Protein AF-0000000084805812 (afdb_homodimer)

Structure (mmCIF, N/CA/C/O backbone):
data_AF-0000000084805812-model_v1
#
loop_
_entity.id
_entity.type
_entity.pdbx_description
1 polymer 'Peptidyl-prolyl cis-trans isomerase'
#
loop_
_atom_site.group_PDB
_atom_site.id
_atom_site.type_symbol
_atom_site.label_atom_id
_atom_site.label_alt_id
_atom_site.label_comp_id
_atom_site.label_asym_id
_atom_site.label_entity_id
_atom_site.label_seq_id
_atom_site.pdbx_PDB_ins_code
_atom_site.Cartn_x
_atom_site.Cartn_y
_atom_site.Cartn_z
_atom_site.occupancy
_atom_site.B_iso_or_equiv
_atom_site.auth_seq_id
_atom_site.auth_comp_id
_atom_site.auth_asym_id
_atom_site.auth_atom_id
_atom_site.pdbx_PDB_model_num
ATOM 1 N N . MET A 1 1 ? -20.078 26.516 13.977 1 37.47 1 MET A N 1
ATOM 2 C CA . MET A 1 1 ? -18.797 27 13.461 1 37.47 1 MET A CA 1
ATOM 3 C C . MET A 1 1 ? -17.766 25.875 13.445 1 37.47 1 MET A C 1
ATOM 5 O O . MET A 1 1 ? -17.688 25.094 14.391 1 37.47 1 MET A O 1
ATOM 9 N N . ALA A 1 2 ? -17.453 25.094 12.43 1 50.06 2 ALA A N 1
ATOM 10 C CA . ALA A 1 2 ? -16.594 23.906 12.492 1 50.06 2 ALA A CA 1
ATOM 11 C C . ALA A 1 2 ? -15.461 24.109 13.484 1 50.06 2 ALA A C 1
ATOM 13 O O . ALA A 1 2 ? -14.922 25.219 13.609 1 50.06 2 ALA A O 1
ATOM 14 N N . ASP A 1 3 ? -15.391 23.391 14.609 1 66.56 3 ASP A N 1
ATOM 15 C CA . ASP A 1 3 ? -14.367 23.594 15.633 1 66.56 3 ASP A CA 1
ATOM 16 C C . ASP A 1 3 ? -12.984 23.75 15.008 1 66.56 3 ASP A C 1
ATOM 18 O O . ASP A 1 3 ? -12.477 22.812 14.375 1 66.56 3 ASP A O 1
ATOM 22 N N . ASN A 1 4 ? -12.602 24.938 14.695 1 86.56 4 ASN A N 1
ATOM 23 C CA . ASN A 1 4 ? -11.359 25.344 14.047 1 86.56 4 ASN A CA 1
ATOM 24 C C . ASN A 1 4 ? -10.148 24.688 14.688 1 86.56 4 ASN A C 1
ATOM 26 O O . ASN A 1 4 ? -9.055 24.688 14.109 1 86.56 4 ASN A O 1
ATOM 30 N N . ASP A 1 5 ? -10.453 24.062 15.789 1 93.19 5 ASP A N 1
ATOM 31 C CA . ASP A 1 5 ? -9.336 23.469 16.531 1 93.19 5 ASP A CA 1
ATOM 32 C C . ASP A 1 5 ? -8.82 22.219 15.836 1 93.19 5 ASP A C 1
ATOM 34 O O . ASP A 1 5 ? -7.688 21.797 16.062 1 93.19 5 ASP A O 1
ATOM 38 N N . ASN A 1 6 ? -9.648 21.688 15.039 1 97.69 6 ASN A N 1
ATOM 39 C CA . ASN A 1 6 ? -9.289 20.422 14.398 1 97.69 6 ASN A CA 1
ATOM 40 C C . ASN A 1 6 ? -9.219 20.562 12.883 1 97.69 6 ASN A C 1
ATOM 42 O O . ASN A 1 6 ? -9.477 19.609 12.148 1 97.69 6 ASN A O 1
ATOM 46 N N . ILE A 1 7 ? -8.867 21.75 12.43 1 98.44 7 ILE A N 1
ATOM 47 C CA . ILE A 1 7 ? -8.672 21.969 11 1 98.44 7 ILE A CA 1
ATOM 48 C C . ILE A 1 7 ? -7.199 22.281 10.734 1 98.44 7 ILE A C 1
ATOM 50 O O . ILE A 1 7 ? -6.648 23.234 11.289 1 98.44 7 ILE A O 1
ATOM 54 N N . LEU A 1 8 ? -6.609 21.5 9.945 1 98.69 8 LEU A N 1
ATOM 55 C CA . LEU A 1 8 ? -5.238 21.672 9.484 1 98.69 8 LEU A CA 1
ATOM 56 C C . LEU A 1 8 ? -5.207 22.297 8.094 1 98.69 8 LEU A C 1
ATOM 58 O O . LEU A 1 8 ? -5.949 21.875 7.199 1 98.69 8 LEU A O 1
ATOM 62 N N . ILE A 1 9 ? -4.406 23.281 7.895 1 98.69 9 ILE A N 1
ATOM 63 C CA . ILE A 1 9 ? -4.199 23.906 6.59 1 98.69 9 ILE A CA 1
ATOM 64 C C . ILE A 1 9 ? -2.785 23.609 6.098 1 98.69 9 ILE A C 1
ATOM 66 O O . ILE A 1 9 ? -1.805 23.969 6.754 1 98.69 9 ILE A O 1
ATOM 70 N N . LEU A 1 10 ? -2.719 22.953 5.004 1 98.75 10 LEU A N 1
ATOM 71 C CA . LEU A 1 10 ? -1.455 22.766 4.297 1 98.75 10 LEU A CA 1
ATOM 72 C C . LEU A 1 10 ? -1.36 23.688 3.094 1 98.75 10 LEU A C 1
ATOM 74 O O . LEU A 1 10 ? -2.113 23.547 2.129 1 98.75 10 LEU A O 1
ATOM 78 N N . GLU A 1 11 ? -0.506 24.641 3.18 1 98.75 11 GLU A N 1
ATOM 79 C CA . GLU A 1 11 ? -0.103 25.359 1.974 1 98.75 11 GLU A CA 1
ATOM 80 C C . GLU A 1 11 ? 0.922 24.547 1.174 1 98.75 11 GLU A C 1
ATOM 82 O O . GLU A 1 11 ? 2.033 24.312 1.648 1 98.75 11 GLU A O 1
ATOM 87 N N . THR A 1 12 ? 0.537 24.188 -0.061 1 98.75 12 THR A N 1
ATOM 88 C CA . THR A 1 12 ? 1.452 23.406 -0.881 1 98.75 12 THR A CA 1
ATOM 89 C C . THR A 1 12 ? 1.89 24.188 -2.111 1 98.75 12 THR A C 1
ATOM 91 O O . THR A 1 12 ? 1.353 25.266 -2.389 1 98.75 12 THR A O 1
ATOM 94 N N . THR A 1 13 ? 2.889 23.641 -2.807 1 98.75 13 THR A N 1
ATOM 95 C CA . THR A 1 13 ? 3.344 24.25 -4.051 1 98.75 13 THR A CA 1
ATOM 96 C C . THR A 1 13 ? 2.252 24.188 -5.113 1 98.75 13 THR A C 1
ATOM 98 O O . THR A 1 13 ? 2.326 24.891 -6.125 1 98.75 13 THR A O 1
ATOM 101 N N . GLN A 1 14 ? 1.21 23.391 -4.852 1 98.81 14 GLN A N 1
ATOM 102 C CA . GLN A 1 14 ? 0.134 23.25 -5.828 1 98.81 14 GLN A CA 1
ATOM 103 C C . GLN A 1 14 ? -1.139 23.953 -5.344 1 98.81 14 GLN A C 1
ATOM 105 O O . GLN A 1 14 ? -2.172 23.891 -6.012 1 98.81 14 GLN A O 1
ATOM 110 N N . GLY A 1 15 ? -1.128 24.516 -4.195 1 98.75 15 GLY A N 1
ATOM 111 C CA . GLY A 1 15 ? -2.285 25.172 -3.617 1 98.75 15 GLY A CA 1
ATOM 112 C C . GLY A 1 15 ? -2.629 24.688 -2.227 1 98.75 15 GLY A C 1
ATOM 113 O O . GLY A 1 15 ? -2.014 23.734 -1.732 1 98.75 15 GLY A O 1
ATOM 114 N N . ASP A 1 16 ? -3.602 25.297 -1.605 1 98.62 16 ASP A N 1
ATOM 115 C CA . ASP A 1 16 ? -3.961 25.016 -0.222 1 98.62 16 ASP A CA 1
ATOM 116 C C . ASP A 1 16 ? -4.844 23.766 -0.134 1 98.62 16 ASP A C 1
ATOM 118 O O . ASP A 1 16 ? -5.656 23.516 -1.023 1 98.62 16 ASP A O 1
ATOM 122 N N . VAL A 1 17 ? -4.625 23.078 0.992 1 98.81 17 VAL A N 1
ATOM 123 C CA . VAL A 1 17 ? -5.438 21.906 1.339 1 98.81 17 VAL A CA 1
ATOM 124 C C . VAL A 1 17 ? -5.91 22.031 2.787 1 98.81 17 VAL A C 1
ATOM 126 O O . VAL A 1 17 ? -5.109 22.297 3.688 1 98.81 17 VAL A O 1
ATOM 129 N N . LYS A 1 18 ? -7.172 21.844 3.035 1 98.75 18 LYS A N 1
ATOM 130 C CA . LYS A 1 18 ? -7.715 21.844 4.391 1 98.75 18 LYS A CA 1
ATOM 131 C C . LYS A 1 18 ? -8.141 20.438 4.801 1 98.75 18 LYS A C 1
ATOM 133 O O . LYS A 1 18 ? -8.875 19.766 4.07 1 98.75 18 LYS A O 1
ATOM 138 N N . ILE A 1 19 ? -7.68 20.109 5.922 1 98.81 19 ILE A N 1
ATOM 139 C CA . ILE A 1 19 ? -7.949 18.766 6.445 1 98.81 19 ILE A CA 1
ATOM 140 C C . ILE A 1 19 ? -8.695 18.875 7.773 1 98.81 19 ILE A C 1
ATOM 142 O O . ILE A 1 19 ? -8.258 19.594 8.68 1 98.81 19 ILE A O 1
ATOM 146 N N . GLU A 1 20 ? -9.82 18.219 7.816 1 98.81 20 GLU A N 1
ATOM 147 C CA . GLU A 1 20 ? -10.477 18.031 9.109 1 98.81 20 GLU A CA 1
ATOM 148 C C . GLU A 1 20 ? -9.859 16.859 9.875 1 98.81 20 GLU A C 1
ATOM 150 O O . GLU A 1 20 ? -9.898 15.719 9.422 1 98.81 20 GLU A O 1
ATOM 155 N N . MET A 1 21 ? -9.305 17.188 11.008 1 98.75 21 MET A N 1
ATOM 156 C CA . MET A 1 21 ? -8.727 16.156 11.859 1 98.75 21 MET A CA 1
ATOM 157 C C . MET A 1 21 ? -9.812 15.461 12.672 1 98.75 21 MET A C 1
ATOM 159 O O . MET A 1 21 ? -10.828 16.062 13 1 98.75 21 MET A O 1
ATOM 163 N N . ARG A 1 22 ? -9.57 14.156 12.969 1 98.62 22 ARG A N 1
ATOM 164 C CA . ARG A 1 22 ? -10.586 13.328 13.602 1 98.62 22 ARG A CA 1
ATOM 165 C C . ARG A 1 22 ? -10.07 12.719 14.898 1 98.62 22 ARG A C 1
ATOM 167 O O . ARG A 1 22 ? -9.836 11.516 14.977 1 98.62 22 ARG A O 1
ATOM 174 N N . PRO A 1 23 ? -10.055 13.516 15.984 1 98.44 23 PRO A N 1
ATOM 175 C CA . PRO A 1 23 ? -9.602 12.969 17.266 1 98.44 23 PRO A CA 1
ATOM 176 C C . PRO A 1 23 ? -10.555 11.898 17.812 1 98.44 23 PRO A C 1
ATOM 178 O O . PRO A 1 23 ? -10.18 11.141 18.703 1 98.44 23 PRO A O 1
ATOM 181 N N . ASP A 1 24 ? -11.719 11.828 17.344 1 98.44 24 ASP A N 1
ATOM 182 C CA . ASP A 1 24 ? -12.641 10.766 17.719 1 98.44 24 ASP A CA 1
ATOM 183 C C . ASP A 1 24 ? -12.164 9.414 17.203 1 98.44 24 ASP A C 1
ATOM 185 O O . ASP A 1 24 ? -12.461 8.375 17.812 1 98.44 24 ASP A O 1
ATOM 189 N N . LEU A 1 25 ? -11.406 9.414 16.125 1 98.5 25 LEU A N 1
ATOM 190 C CA . LEU A 1 25 ? -10.922 8.18 15.516 1 98.5 25 LEU A CA 1
ATOM 191 C C . LEU A 1 25 ? -9.523 7.84 16.016 1 98.5 25 LEU A C 1
ATOM 193 O O . LEU A 1 25 ? -9.227 6.68 16.297 1 98.5 25 LEU A O 1
ATOM 197 N N . ALA A 1 26 ? -8.727 8.828 16.094 1 98.69 26 ALA A N 1
ATOM 198 C CA . ALA A 1 26 ? -7.309 8.625 16.391 1 98.69 26 ALA A CA 1
ATOM 199 C C . ALA A 1 26 ? -6.77 9.758 17.266 1 98.69 26 ALA A C 1
ATOM 201 O O . ALA A 1 26 ? -5.98 10.586 16.797 1 98.69 26 ALA A O 1
ATOM 202 N N . PRO A 1 27 ? -7.148 9.75 18.516 1 98.75 27 PRO A N 1
ATOM 203 C CA . PRO A 1 27 ? -6.82 10.883 19.391 1 98.75 27 PRO A CA 1
ATOM 204 C C . PRO A 1 27 ? -5.312 11.102 19.531 1 98.75 27 PRO A C 1
ATOM 206 O O . PRO A 1 27 ? -4.848 12.242 19.531 1 98.75 27 PRO A O 1
ATOM 209 N N . ASN A 1 28 ? -4.523 10.07 19.656 1 98.69 28 ASN A N 1
ATOM 210 C CA . ASN A 1 28 ? -3.092 10.242 19.875 1 98.69 28 ASN A CA 1
ATOM 211 C C . ASN A 1 28 ? -2.379 10.695 18.609 1 98.69 28 ASN A C 1
ATOM 213 O O . ASN A 1 28 ? -1.45 11.5 18.672 1 98.69 28 ASN A O 1
ATOM 217 N N . HIS A 1 29 ? -2.816 10.203 17.484 1 98.75 29 HIS A N 1
ATOM 218 C CA . HIS A 1 29 ? -2.242 10.641 16.219 1 98.75 29 HIS A CA 1
ATOM 219 C C . HIS A 1 29 ? -2.555 12.109 15.953 1 98.75 29 HIS A C 1
ATOM 221 O O . HIS A 1 29 ? -1.673 12.875 15.547 1 98.75 29 HIS A O 1
ATOM 227 N N . VAL A 1 30 ? -3.768 12.484 16.188 1 98.75 30 VAL A N 1
ATOM 228 C CA . VAL A 1 30 ? -4.172 13.875 15.984 1 98.75 30 VAL A CA 1
ATOM 229 C C . VAL A 1 30 ? -3.355 14.789 16.891 1 98.75 30 VAL A C 1
ATOM 231 O O . VAL A 1 30 ? -2.832 15.812 16.453 1 98.75 30 VAL A O 1
ATOM 234 N N . ALA A 1 31 ? -3.236 14.406 18.109 1 98.62 31 ALA A N 1
ATOM 235 C CA . ALA A 1 31 ? -2.465 15.211 19.062 1 98.62 31 ALA A CA 1
ATOM 236 C C . ALA A 1 31 ? -1.021 15.375 18.594 1 98.62 31 ALA A C 1
ATOM 238 O O . ALA A 1 31 ? -0.464 16.469 18.641 1 98.62 31 ALA A O 1
ATOM 239 N N . ARG A 1 32 ? -0.451 14.328 18.156 1 98.56 32 ARG A N 1
ATOM 240 C CA . ARG A 1 32 ? 0.938 14.352 17.719 1 98.56 32 ARG A CA 1
ATOM 241 C C . ARG A 1 32 ? 1.099 15.234 16.484 1 98.56 32 ARG A C 1
ATOM 243 O O . ARG A 1 32 ? 2.039 16.031 16.391 1 98.56 32 ARG A O 1
ATOM 250 N N . ILE A 1 33 ? 0.206 15.141 15.492 1 98.62 33 ILE A N 1
ATOM 251 C CA . ILE A 1 33 ? 0.284 15.938 14.281 1 98.62 33 ILE A CA 1
ATOM 252 C C . ILE A 1 33 ? 0.143 17.422 14.625 1 98.62 33 ILE A C 1
ATOM 254 O O . ILE A 1 33 ? 0.887 18.266 14.109 1 98.62 33 ILE A O 1
ATOM 258 N N . LYS A 1 34 ? -0.77 17.734 15.5 1 98.31 34 LYS A N 1
ATOM 259 C CA . LYS A 1 34 ? -0.913 19.109 15.938 1 98.31 34 LYS A CA 1
ATOM 260 C C . LYS A 1 34 ? 0.391 19.641 16.531 1 98.31 34 LYS A C 1
ATOM 262 O O . LYS A 1 34 ? 0.795 20.766 16.25 1 98.31 34 LYS A O 1
ATOM 267 N N . GLU A 1 35 ? 0.967 18.859 17.375 1 98.44 35 GLU A N 1
ATOM 268 C CA . GLU A 1 35 ? 2.236 19.234 18 1 98.44 35 GLU A CA 1
ATOM 269 C C . GLU A 1 35 ? 3.299 19.516 16.938 1 98.44 35 GLU A C 1
ATOM 271 O O . GLU A 1 35 ? 3.979 20.547 17 1 98.44 35 GLU A O 1
ATOM 276 N N . LEU A 1 36 ? 3.416 18.641 15.992 1 98.69 36 LEU A N 1
ATOM 277 C CA . LEU A 1 36 ? 4.426 18.781 14.945 1 98.69 36 LEU A CA 1
ATOM 278 C C . LEU A 1 36 ? 4.141 20 14.07 1 98.69 36 LEU A C 1
ATOM 280 O O . LEU A 1 36 ? 5.066 20.688 13.648 1 98.69 36 LEU A O 1
ATOM 284 N N . VAL A 1 37 ? 2.9 20.234 13.789 1 98.5 37 VAL A N 1
ATOM 285 C CA . VAL A 1 37 ? 2.512 21.406 13.023 1 98.5 37 VAL A CA 1
ATOM 286 C C . VAL A 1 37 ? 2.965 22.672 13.758 1 98.5 37 VAL A C 1
ATOM 288 O O . VAL A 1 37 ? 3.592 23.547 13.164 1 98.5 37 VAL A O 1
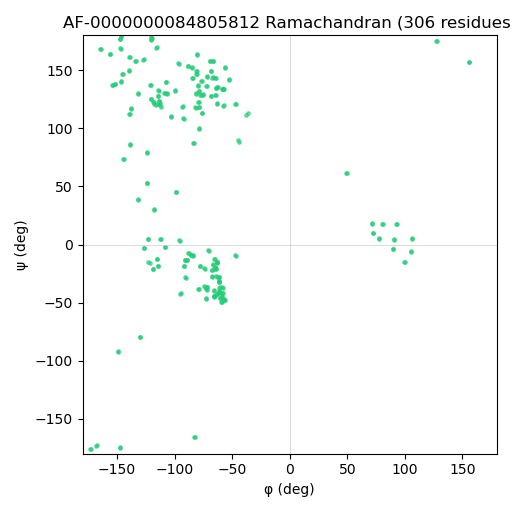ATOM 291 N N . ARG A 1 38 ? 2.67 22.75 14.961 1 98 38 ARG A N 1
ATOM 292 C CA . ARG A 1 38 ? 2.965 23.938 15.75 1 98 38 ARG A CA 1
ATOM 293 C C . ARG A 1 38 ? 4.469 24.125 15.93 1 98 38 ARG A C 1
ATOM 295 O O . ARG A 1 38 ? 4.949 25.25 16.094 1 98 38 ARG A O 1
ATOM 302 N N . GLU A 1 39 ? 5.234 23.078 15.781 1 98.06 39 GLU A N 1
ATOM 303 C CA . GLU A 1 39 ? 6.691 23.141 15.852 1 98.06 39 GLU A CA 1
ATOM 304 C C . GLU A 1 39 ? 7.297 23.516 14.508 1 98.06 39 GLU A C 1
ATOM 306 O O . GLU A 1 39 ? 8.508 23.703 14.398 1 98.06 39 GLU A O 1
ATOM 311 N N . GLY A 1 40 ? 6.527 23.547 13.516 1 98.38 40 GLY A N 1
ATOM 312 C CA . GLY A 1 40 ? 7.008 23.844 12.18 1 98.38 40 GLY A CA 1
ATOM 313 C C . GLY A 1 40 ? 7.641 22.641 11.492 1 98.38 40 GLY A C 1
ATOM 314 O O . GLY A 1 40 ? 8.391 22.797 10.531 1 98.38 40 GLY A O 1
ATOM 315 N N . PHE A 1 41 ? 7.375 21.531 11.969 1 98.56 41 PHE A N 1
ATOM 316 C CA . PHE A 1 41 ? 8.039 20.312 11.516 1 98.56 41 PHE A CA 1
ATOM 317 C C . PHE A 1 41 ? 7.754 20.062 10.039 1 98.56 41 PHE A C 1
ATOM 319 O O . PHE A 1 41 ? 8.641 19.641 9.297 1 98.56 41 PHE A O 1
ATOM 326 N N . TYR A 1 42 ? 6.559 20.266 9.578 1 98.69 42 TYR A N 1
ATOM 327 C CA . TYR A 1 42 ? 6.125 19.859 8.242 1 98.69 42 TYR A CA 1
ATOM 328 C C . TYR A 1 42 ? 6.504 20.906 7.203 1 98.69 42 TYR A C 1
ATOM 330 O O . TYR A 1 42 ? 6.387 20.672 6 1 98.69 42 TYR A O 1
ATOM 338 N N . ASP A 1 43 ? 6.984 22.094 7.676 1 98.62 43 ASP A N 1
ATOM 339 C CA . ASP A 1 43 ? 7.348 23.141 6.73 1 98.62 43 ASP A CA 1
ATOM 340 C C . ASP A 1 43 ? 8.508 22.703 5.836 1 98.62 43 ASP A C 1
ATOM 342 O O . ASP A 1 43 ? 9.562 22.312 6.332 1 98.62 43 ASP A O 1
ATOM 346 N N . GLY A 1 44 ? 8.258 22.719 4.559 1 98.5 44 GLY A N 1
ATOM 347 C CA . GLY A 1 44 ? 9.305 22.391 3.598 1 98.5 44 GLY A CA 1
ATOM 348 C C . GLY A 1 44 ? 9.375 20.922 3.266 1 98.5 44 GLY A C 1
ATOM 349 O O . GLY A 1 44 ? 10.148 20.516 2.395 1 98.5 44 GLY A O 1
ATOM 350 N N . ILE A 1 45 ? 8.609 20.141 3.873 1 98.25 45 ILE A N 1
ATOM 351 C CA . ILE A 1 45 ? 8.672 18.703 3.652 1 98.25 45 ILE A CA 1
ATOM 352 C C . ILE A 1 45 ? 7.996 18.344 2.326 1 98.25 45 ILE A C 1
ATOM 354 O O . ILE A 1 45 ? 6.941 18.891 1.996 1 98.25 45 ILE A O 1
ATOM 358 N N . VAL A 1 46 ? 8.562 17.406 1.594 1 98.25 46 VAL A N 1
ATOM 359 C CA . VAL A 1 46 ? 8.117 17.094 0.239 1 98.25 46 VAL A CA 1
ATOM 360 C C . VAL A 1 46 ? 7.164 15.906 0.269 1 98.25 46 VAL A C 1
ATOM 362 O O . VAL A 1 46 ? 7.148 15.141 1.236 1 98.25 46 VAL A O 1
ATOM 365 N N . PHE A 1 47 ? 6.32 15.836 -0.766 1 98.31 47 PHE A N 1
ATOM 366 C CA . PHE A 1 47 ? 5.629 14.602 -1.102 1 98.31 47 PHE A CA 1
ATOM 367 C C . PHE A 1 47 ? 6.555 13.648 -1.844 1 98.31 47 PHE A C 1
ATOM 369 O O . PHE A 1 47 ? 6.695 13.734 -3.066 1 98.31 47 PHE A O 1
ATOM 376 N N . HIS A 1 48 ? 7.09 12.711 -1.169 1 96.5 48 HIS A N 1
ATOM 377 C CA . HIS A 1 48 ? 8.227 11.953 -1.688 1 96.5 48 HIS A CA 1
ATOM 378 C C . HIS A 1 48 ? 7.762 10.711 -2.438 1 96.5 48 HIS A C 1
ATOM 380 O O . HIS A 1 48 ? 8.539 10.102 -3.18 1 96.5 48 HIS A O 1
ATOM 386 N N . ARG A 1 49 ? 6.609 10.297 -2.234 1 94.94 49 ARG A N 1
ATOM 387 C CA . ARG A 1 49 ? 6.012 9.133 -2.885 1 94.94 49 ARG A CA 1
ATOM 388 C C . ARG A 1 49 ? 4.57 9.414 -3.297 1 94.94 49 ARG A C 1
ATOM 390 O O . ARG A 1 49 ? 3.713 9.656 -2.445 1 94.94 49 ARG A O 1
ATOM 397 N N . VAL A 1 50 ? 4.316 9.383 -4.57 1 96.56 50 VAL A N 1
ATOM 398 C CA . VAL A 1 50 ? 3.006 9.727 -5.117 1 96.56 50 VAL A CA 1
ATOM 399 C C . VAL A 1 50 ? 2.645 8.75 -6.234 1 96.56 50 VAL A C 1
ATOM 401 O O . VAL A 1 50 ? 3.275 8.742 -7.297 1 96.56 50 VAL A O 1
ATOM 404 N N . ILE A 1 51 ? 1.661 7.961 -5.98 1 93.69 51 ILE A N 1
ATOM 405 C CA . ILE A 1 51 ? 1.258 6.934 -6.934 1 93.69 51 ILE A CA 1
ATOM 406 C C . ILE A 1 51 ? -0.13 7.258 -7.484 1 93.69 51 ILE A C 1
ATOM 408 O O . ILE A 1 51 ? -1.101 7.336 -6.727 1 93.69 51 ILE A O 1
ATOM 412 N N . GLU A 1 52 ? -0.138 7.348 -8.805 1 93.5 52 GLU A N 1
ATOM 413 C CA . GLU A 1 52 ? -1.395 7.66 -9.477 1 93.5 52 GLU A CA 1
ATOM 414 C C . GLU A 1 52 ? -2.475 6.637 -9.141 1 93.5 52 GLU A C 1
ATOM 416 O O . GLU A 1 52 ? -2.213 5.434 -9.125 1 93.5 52 GLU A O 1
ATOM 421 N N . GLY A 1 53 ? -3.691 7.203 -8.812 1 91 53 GLY A N 1
ATOM 422 C CA . GLY A 1 53 ? -4.82 6.328 -8.531 1 91 53 GLY A CA 1
ATOM 423 C C . GLY A 1 53 ? -4.766 5.711 -7.145 1 91 53 GLY A C 1
ATOM 424 O O . GLY A 1 53 ? -5.617 4.895 -6.789 1 91 53 GLY A O 1
ATOM 425 N N . PHE A 1 54 ? -3.83 6.098 -6.383 1 93.69 54 PHE A N 1
ATOM 426 C CA . PHE A 1 54 ? -3.684 5.496 -5.062 1 93.69 54 PHE A CA 1
ATOM 427 C C . PHE A 1 54 ? -3.564 6.566 -3.986 1 93.69 54 PHE A C 1
ATOM 429 O O . PHE A 1 54 ? -4.574 7.012 -3.434 1 93.69 54 PHE A O 1
ATOM 436 N N . MET A 1 55 ? -2.285 7.129 -3.9 1 97 55 MET A N 1
ATOM 437 C CA . MET A 1 55 ? -2.154 8.078 -2.801 1 97 55 MET A CA 1
ATOM 438 C C . MET A 1 55 ? -0.903 8.938 -2.969 1 97 55 MET A C 1
ATOM 440 O O . MET A 1 55 ? -0.095 8.688 -3.867 1 97 55 MET A O 1
ATOM 444 N N . ALA A 1 56 ? -0.832 10.008 -2.148 1 98.12 56 ALA A N 1
ATOM 445 C CA . ALA A 1 56 ? 0.338 10.875 -2 1 98.12 56 ALA A CA 1
ATOM 446 C C . ALA A 1 56 ? 0.875 10.828 -0.573 1 98.12 56 ALA A C 1
ATOM 448 O O . ALA A 1 56 ? 0.156 11.148 0.377 1 98.12 56 ALA A O 1
ATOM 449 N N . GLN A 1 57 ? 2.09 10.477 -0.454 1 97.25 57 GLN A N 1
ATOM 450 C CA . GLN A 1 57 ? 2.697 10.336 0.865 1 97.25 57 GLN A CA 1
ATOM 451 C C . GLN A 1 57 ? 3.68 11.469 1.143 1 97.25 57 GLN A C 1
ATOM 453 O O . GLN A 1 57 ? 4.422 11.891 0.252 1 97.25 57 GLN A O 1
ATOM 458 N N . THR A 1 58 ? 3.682 12 2.416 1 98.38 58 THR A N 1
ATOM 459 C CA . THR A 1 58 ? 4.551 13.07 2.895 1 98.38 58 THR A CA 1
ATOM 460 C C . THR A 1 58 ? 4.883 12.875 4.371 1 98.38 58 THR A C 1
ATOM 462 O O . THR A 1 58 ? 4.523 11.852 4.965 1 98.38 58 THR A O 1
ATOM 465 N N . GLY A 1 59 ? 5.734 13.781 4.871 1 98.06 59 GLY A N 1
ATOM 466 C CA . GLY A 1 59 ? 5.973 13.812 6.309 1 98.06 59 GLY A CA 1
ATOM 467 C C . GLY A 1 59 ? 7.324 13.25 6.699 1 98.06 59 GLY A C 1
ATOM 468 O O . GLY A 1 59 ? 7.645 13.164 7.887 1 98.06 59 GLY A O 1
ATOM 469 N N . CYS A 1 60 ? 8.164 12.906 5.773 1 96.06 60 CYS A N 1
ATOM 470 C CA . CYS A 1 60 ? 9.539 12.508 6.047 1 96.06 60 CYS A CA 1
ATOM 471 C C . CYS A 1 60 ? 10.484 13.703 5.945 1 96.06 60 CYS A C 1
ATOM 473 O O . CYS A 1 60 ? 10.648 14.273 4.867 1 96.06 60 CYS A O 1
ATOM 475 N N . PRO A 1 61 ? 11.125 14 7.062 1 95.88 61 PRO A N 1
ATOM 476 C CA . PRO A 1 61 ? 12 15.172 7.027 1 95.88 61 PRO A CA 1
ATOM 477 C C . PRO A 1 61 ? 13.172 15.008 6.059 1 95.88 61 PRO A C 1
ATOM 479 O O . PRO A 1 61 ? 13.711 16 5.559 1 95.88 61 PRO A O 1
ATOM 482 N N . GLN A 1 62 ? 13.523 13.82 5.715 1 92.25 62 GLN A N 1
ATOM 483 C CA . GLN A 1 62 ? 14.625 13.562 4.785 1 92.25 62 GLN A CA 1
ATOM 484 C C . GLN A 1 62 ? 14.117 13.492 3.346 1 92.25 62 GLN A C 1
ATOM 486 O O . GLN A 1 62 ? 14.914 13.492 2.404 1 92.25 62 GLN A O 1
ATOM 491 N N . GLY A 1 63 ? 12.82 13.391 3.217 1 91.88 63 GLY A N 1
ATOM 492 C CA . GLY A 1 63 ? 12.219 13.328 1.896 1 91.88 63 GLY A CA 1
ATOM 493 C C . GLY A 1 63 ? 12.469 12.016 1.185 1 91.88 63 GLY A C 1
ATOM 494 O O . GLY A 1 63 ? 12.359 11.93 -0.04 1 91.88 63 GLY A O 1
ATOM 495 N N . THR A 1 64 ? 12.867 10.984 1.958 1 87.25 64 THR A N 1
ATOM 496 C CA . THR A 1 64 ? 13.242 9.711 1.355 1 87.25 64 THR A CA 1
ATOM 497 C C . THR A 1 64 ? 12.273 8.609 1.771 1 87.25 64 THR A C 1
ATOM 499 O O . THR A 1 64 ? 12.312 7.5 1.229 1 87.25 64 THR A O 1
ATOM 502 N N . GLY A 1 65 ? 11.516 8.891 2.701 1 89.5 65 GLY A N 1
ATOM 503 C CA . GLY A 1 65 ? 10.594 7.895 3.219 1 89.5 65 GLY A CA 1
ATOM 504 C C . GLY A 1 65 ? 11.172 7.078 4.363 1 89.5 65 GLY A C 1
ATOM 505 O O . GLY A 1 65 ? 10.492 6.219 4.922 1 89.5 65 GLY A O 1
ATOM 506 N N . THR A 1 66 ? 12.359 7.383 4.82 1 86.38 66 THR A N 1
ATOM 507 C CA . THR A 1 66 ? 13.039 6.555 5.812 1 86.38 66 THR A CA 1
ATOM 508 C C . THR A 1 66 ? 13.148 7.285 7.145 1 86.38 66 THR A C 1
ATOM 510 O O . THR A 1 66 ? 13.703 6.754 8.109 1 86.38 66 THR A O 1
ATOM 513 N N . GLY A 1 67 ? 12.562 8.445 7.23 1 88.75 67 GLY A N 1
ATOM 514 C CA . GLY A 1 67 ? 12.711 9.25 8.438 1 88.75 67 GLY A CA 1
ATOM 515 C C . GLY A 1 67 ? 11.391 9.547 9.117 1 88.75 67 GLY A C 1
ATOM 516 O O . GLY A 1 67 ? 10.336 9.086 8.664 1 88.75 67 GLY A O 1
ATOM 517 N N . GLY A 1 68 ? 11.531 10.281 10.289 1 94.81 68 GLY A N 1
ATOM 518 C CA . GLY A 1 68 ? 10.406 10.703 11.102 1 94.81 68 GLY A CA 1
ATOM 519 C C . GLY A 1 68 ? 10.781 11.719 12.156 1 94.81 68 GLY A C 1
ATOM 520 O O . GLY A 1 68 ? 11.859 12.312 12.102 1 94.81 68 GLY A O 1
ATOM 521 N N . SER A 1 69 ? 9.797 11.945 12.93 1 96.81 69 SER A N 1
ATOM 522 C CA . SER A 1 69 ? 10.008 12.922 14 1 96.81 69 SER A CA 1
ATOM 523 C C . SER A 1 69 ? 10.797 12.312 15.156 1 96.81 69 SER A C 1
ATOM 525 O O . SER A 1 69 ? 11.328 13.039 16 1 96.81 69 SER A O 1
ATOM 527 N N . GLY A 1 70 ? 10.844 11.07 15.227 1 95.5 70 GLY A N 1
ATOM 528 C CA . GLY A 1 70 ? 11.594 10.406 16.281 1 95.5 70 GLY A CA 1
ATOM 529 C C . GLY A 1 70 ? 10.695 9.812 17.359 1 95.5 70 GLY A C 1
ATOM 530 O O . GLY A 1 70 ? 11.172 9.094 18.234 1 95.5 70 GLY A O 1
ATOM 531 N N . LYS A 1 71 ? 9.453 10.039 17.328 1 96.38 71 LYS A N 1
ATOM 532 C CA . LYS A 1 71 ? 8.484 9.5 18.281 1 96.38 71 LYS A CA 1
ATOM 533 C C . LYS A 1 71 ? 7.48 8.578 17.594 1 96.38 71 LYS A C 1
ATOM 535 O O . LYS A 1 71 ? 6.695 9.031 16.75 1 96.38 71 LYS A O 1
ATOM 540 N N . LYS A 1 72 ? 7.457 7.332 18.047 1 97 72 LYS A N 1
ATOM 541 C CA . LYS A 1 72 ? 6.535 6.367 17.453 1 97 72 LYS A CA 1
ATOM 542 C C . LYS A 1 72 ? 5.184 6.395 18.156 1 97 72 LYS A C 1
ATOM 544 O O . LYS A 1 72 ? 5.098 6.758 19.328 1 97 72 LYS A O 1
ATOM 549 N N . LEU A 1 73 ? 4.199 5.996 17.344 1 97.88 73 LEU A N 1
ATOM 550 C CA . LEU A 1 73 ? 2.834 5.984 17.859 1 97.88 73 LEU A CA 1
ATOM 551 C C . LEU A 1 73 ? 2.24 4.582 17.781 1 97.88 73 LEU A C 1
ATOM 553 O O . LEU A 1 73 ? 2.447 3.863 16.797 1 97.88 73 LEU A O 1
ATOM 557 N N . LYS A 1 74 ? 1.585 4.273 18.844 1 97.25 74 LYS A N 1
ATOM 558 C CA . LYS A 1 74 ? 0.794 3.049 18.781 1 97.25 74 LYS A CA 1
ATOM 559 C C . LYS A 1 74 ? -0.362 3.186 17.797 1 97.25 74 LYS A C 1
ATOM 561 O O . LYS A 1 74 ? -1.024 4.223 17.75 1 97.25 74 LYS A O 1
ATOM 566 N N . ALA A 1 75 ? -0.648 2.119 17.141 1 97.12 75 ALA A N 1
ATOM 567 C CA . ALA A 1 75 ? -1.712 2.143 16.141 1 97.12 75 ALA A CA 1
ATOM 568 C C . ALA A 1 75 ? -3.066 2.416 16.781 1 97.12 75 ALA A C 1
ATOM 570 O O . ALA A 1 75 ? -3.348 1.93 17.875 1 97.12 75 ALA A O 1
ATOM 571 N N . GLU A 1 76 ? -3.893 3.152 16.125 1 98.25 76 GLU A N 1
ATOM 572 C CA . GLU A 1 76 ? -5.293 3.393 16.453 1 98.25 76 GLU A CA 1
ATOM 573 C C . GLU A 1 76 ? -6.207 3.023 15.289 1 98.25 76 GLU A C 1
ATOM 575 O O . GLU A 1 76 ? -7.039 3.828 14.867 1 98.25 76 GLU A O 1
ATOM 580 N N . PHE A 1 77 ? -6.004 1.867 14.891 1 96.81 77 PHE A N 1
ATOM 581 C CA . PHE A 1 77 ? -6.773 1.412 13.734 1 96.81 77 PHE A CA 1
ATOM 582 C C . PHE A 1 77 ? -8.266 1.628 13.969 1 96.81 77 PHE A C 1
ATOM 584 O O . PHE A 1 77 ? -8.758 1.466 15.086 1 96.81 77 PHE A O 1
ATOM 591 N N . ASN A 1 78 ? -8.953 2.006 12.898 1 97.81 78 ASN A N 1
ATOM 592 C CA . ASN A 1 78 ? -10.383 2.275 12.969 1 97.81 78 ASN A CA 1
ATOM 593 C C . ASN A 1 78 ? -11.094 1.887 11.68 1 97.81 78 ASN A C 1
ATOM 595 O O . ASN A 1 78 ? -10.453 1.45 10.719 1 97.81 78 ASN A O 1
ATOM 599 N N . LYS A 1 79 ? -12.422 2.074 11.641 1 96.56 79 LYS A N 1
ATOM 600 C CA . LYS A 1 79 ? -13.227 1.513 10.555 1 96.56 79 LYS A CA 1
ATOM 601 C C . LYS A 1 79 ? -13.461 2.539 9.453 1 96.56 79 LYS A C 1
ATOM 603 O O . LYS A 1 79 ? -14.195 2.277 8.5 1 96.56 79 LYS A O 1
ATOM 608 N N . GLU A 1 80 ? -12.852 3.691 9.602 1 97.81 80 GLU A N 1
ATOM 609 C CA . GLU A 1 80 ? -13.031 4.699 8.562 1 97.81 80 GLU A CA 1
ATOM 610 C C . GLU A 1 80 ? -12.43 4.242 7.238 1 97.81 80 GLU A C 1
ATOM 612 O O . GLU A 1 80 ? -11.266 3.834 7.188 1 97.81 80 GLU A O 1
ATOM 617 N N . PRO A 1 81 ? -13.281 4.34 6.191 1 97 81 PRO A N 1
ATOM 618 C CA . PRO A 1 81 ? -12.789 3.818 4.914 1 97 81 PRO A CA 1
ATOM 619 C C . PRO A 1 81 ? -11.711 4.707 4.293 1 97 81 PRO A C 1
ATOM 621 O O . PRO A 1 81 ? -11.781 5.934 4.395 1 97 81 PRO A O 1
ATOM 624 N N . HIS A 1 82 ? -10.781 4.047 3.662 1 97.06 82 HIS A N 1
ATOM 625 C CA . HIS A 1 82 ? -9.773 4.75 2.871 1 97.06 82 HIS A CA 1
ATOM 626 C C . HIS A 1 82 ? -10.297 5.074 1.477 1 97.06 82 HIS A C 1
ATOM 628 O O . HIS A 1 82 ? -10.055 4.328 0.528 1 97.06 82 HIS A O 1
ATOM 634 N N . VAL A 1 83 ? -10.945 6.219 1.391 1 97.5 83 VAL A N 1
ATOM 635 C CA . VAL A 1 83 ? -11.492 6.703 0.13 1 97.5 83 VAL A CA 1
ATOM 636 C C . VAL A 1 83 ? -10.875 8.055 -0.218 1 97.5 83 VAL A C 1
ATOM 638 O O . VAL A 1 83 ? -10.039 8.57 0.526 1 97.5 83 VAL A O 1
ATOM 641 N N . ARG A 1 84 ? -11.242 8.578 -1.404 1 98 84 ARG A N 1
ATOM 642 C CA . ARG A 1 84 ? -10.711 9.852 -1.876 1 98 84 ARG A CA 1
ATOM 643 C C . ARG A 1 84 ? -10.766 10.914 -0.777 1 98 84 ARG A C 1
ATOM 645 O O . ARG A 1 84 ? -11.805 11.117 -0.157 1 98 84 ARG A O 1
ATOM 652 N N . GLY A 1 85 ? -9.602 11.453 -0.424 1 98.81 85 GLY A N 1
ATOM 653 C CA . GLY A 1 85 ? -9.523 12.531 0.54 1 98.81 85 GLY A CA 1
ATOM 654 C C . GLY A 1 85 ? -9.141 12.07 1.934 1 98.81 85 GLY A C 1
ATOM 655 O O . GLY A 1 85 ? -8.766 12.875 2.785 1 98.81 85 GLY A O 1
ATOM 656 N N . THR A 1 86 ? -9.227 10.781 2.199 1 98.88 86 THR A N 1
ATOM 657 C CA . THR A 1 86 ? -8.859 10.258 3.51 1 98.88 86 THR A CA 1
ATOM 658 C C . THR A 1 86 ? -7.371 10.477 3.783 1 98.88 86 THR A C 1
ATOM 660 O O . THR A 1 86 ? -6.535 10.273 2.9 1 98.88 86 THR A O 1
ATOM 663 N N . THR A 1 87 ? -7.043 10.945 4.961 1 98.94 87 THR A N 1
ATOM 664 C CA . THR A 1 87 ? -5.668 11.055 5.434 1 98.94 87 THR A CA 1
ATOM 665 C C . THR A 1 87 ? -5.367 9.984 6.48 1 98.94 87 THR A C 1
ATOM 667 O O . THR A 1 87 ? -6.109 9.836 7.453 1 98.94 87 THR A O 1
ATOM 670 N N . SER A 1 88 ? -4.273 9.297 6.254 1 98.75 88 SER A N 1
ATOM 671 C CA . SER A 1 88 ? -3.953 8.125 7.059 1 98.75 88 SER A CA 1
ATOM 672 C C . SER A 1 88 ? -2.465 8.062 7.387 1 98.75 88 SER A C 1
ATOM 674 O O . SER A 1 88 ? -1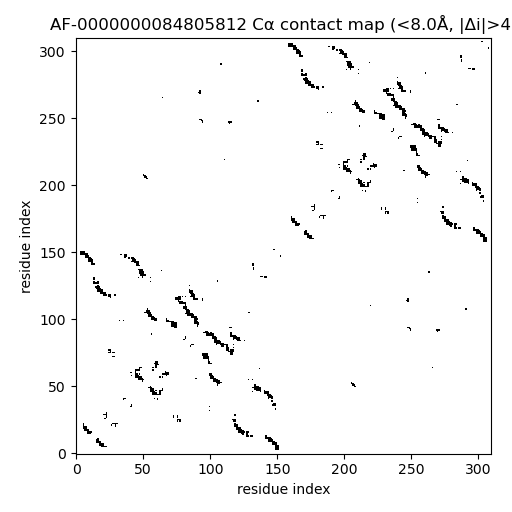.636 8.555 6.617 1 98.75 88 SER A O 1
ATOM 676 N N . MET A 1 89 ? -2.152 7.477 8.547 1 98.38 89 MET A N 1
ATOM 677 C CA . MET A 1 89 ? -0.776 7.438 9.031 1 98.38 89 MET A CA 1
ATOM 678 C C . MET A 1 89 ? 0.018 6.344 8.328 1 98.38 89 MET A C 1
ATOM 680 O O . MET A 1 89 ? -0.416 5.191 8.273 1 98.38 89 MET A O 1
ATOM 684 N N . ALA A 1 90 ? 1.103 6.836 7.715 1 96 90 ALA A N 1
ATOM 685 C CA . ALA A 1 90 ? 2.031 5.844 7.18 1 96 90 ALA A CA 1
ATOM 686 C C . ALA A 1 90 ? 2.742 5.098 8.305 1 96 90 ALA A C 1
ATOM 688 O O . ALA A 1 90 ? 2.879 5.617 9.414 1 96 90 ALA A O 1
ATOM 689 N N . ARG A 1 91 ? 3.26 3.873 7.973 1 91.5 91 ARG A N 1
ATOM 690 C CA . ARG A 1 91 ? 3.971 3.086 8.977 1 91.5 91 ARG A CA 1
ATOM 691 C C . ARG A 1 91 ? 4.938 2.105 8.32 1 91.5 91 ARG A C 1
ATOM 693 O O . ARG A 1 91 ? 4.859 1.865 7.113 1 91.5 91 ARG A O 1
ATOM 700 N N . ALA A 1 92 ? 5.852 1.623 9.195 1 87.94 92 ALA A N 1
ATOM 701 C CA . ALA A 1 92 ? 6.668 0.479 8.797 1 87.94 92 ALA A CA 1
ATOM 702 C C . ALA A 1 92 ? 5.918 -0.832 9.016 1 87.94 92 ALA A C 1
ATOM 704 O O . ALA A 1 92 ? 4.699 -0.835 9.203 1 87.94 92 ALA A O 1
ATOM 705 N N . ALA A 1 93 ? 6.609 -1.916 8.977 1 84.12 93 ALA A N 1
ATOM 706 C CA . ALA A 1 93 ? 5.996 -3.238 9.07 1 84.12 93 ALA A CA 1
ATOM 707 C C . ALA A 1 93 ? 5.215 -3.389 10.375 1 84.12 93 ALA A C 1
ATOM 709 O O . ALA A 1 93 ? 4.109 -3.934 10.383 1 84.12 93 ALA A O 1
ATOM 710 N N . SER A 1 94 ? 5.77 -2.908 11.406 1 87.06 94 SER A N 1
ATOM 711 C CA . SER A 1 94 ? 5.094 -2.988 12.703 1 87.06 94 SER A CA 1
ATOM 712 C C . SER A 1 94 ? 3.91 -2.029 12.766 1 87.06 94 SER A C 1
ATOM 714 O O . SER A 1 94 ? 4.016 -0.875 12.352 1 87.06 94 SER A O 1
ATOM 716 N N . PRO A 1 95 ? 2.764 -2.506 13.32 1 90.88 95 PRO A N 1
ATOM 717 C CA . PRO A 1 95 ? 1.605 -1.618 13.445 1 90.88 95 PRO A CA 1
ATOM 718 C C . PRO A 1 95 ? 1.886 -0.406 14.328 1 90.88 95 PRO A C 1
ATOM 720 O O . PRO A 1 95 ? 1.284 0.655 14.141 1 90.88 95 PRO A O 1
ATOM 723 N N . ASP A 1 96 ? 2.795 -0.564 15.273 1 94.56 96 ASP A N 1
ATOM 724 C CA . ASP A 1 96 ? 3.082 0.487 16.25 1 94.56 96 ASP A CA 1
ATOM 725 C C . ASP A 1 96 ? 4.324 1.281 15.844 1 94.56 96 ASP A C 1
ATOM 727 O O . ASP A 1 96 ? 5.188 1.558 16.672 1 94.56 96 ASP A O 1
ATOM 731 N N . SER A 1 97 ? 4.375 1.627 14.547 1 92.75 97 SER A N 1
ATOM 732 C CA . SER A 1 97 ? 5.582 2.277 14.047 1 92.75 97 SER A CA 1
ATOM 733 C C . SER A 1 97 ? 5.258 3.627 13.414 1 92.75 97 SER A C 1
ATOM 735 O O . SER A 1 97 ? 6.133 4.266 12.82 1 92.75 97 SER A O 1
ATOM 737 N N . GLY A 1 98 ? 3.996 4.07 13.484 1 95.25 98 GLY A N 1
ATOM 738 C CA . GLY A 1 98 ? 3.682 5.41 13.008 1 95.25 98 GLY A CA 1
ATOM 739 C C . GLY A 1 98 ? 4.5 6.492 13.688 1 95.25 98 GLY A C 1
ATOM 740 O O . GLY A 1 98 ? 4.848 6.371 14.867 1 95.25 98 GLY A O 1
ATOM 741 N N . ASP A 1 99 ? 4.707 7.602 12.953 1 96.5 99 ASP A N 1
ATOM 742 C CA . ASP A 1 99 ? 5.562 8.664 13.469 1 96.5 99 ASP A CA 1
ATOM 743 C C . ASP A 1 99 ? 5.105 10.031 12.961 1 96.5 99 ASP A C 1
ATOM 745 O O . ASP A 1 99 ? 4.207 10.648 13.531 1 96.5 99 ASP A O 1
ATOM 749 N N . SER A 1 100 ? 5.68 10.477 11.797 1 98.31 100 SER A N 1
ATOM 750 C CA . SER A 1 100 ? 5.32 11.797 11.289 1 98.31 100 SER A CA 1
ATOM 751 C C . SER A 1 100 ? 4.766 11.711 9.867 1 98.31 100 SER A C 1
ATOM 753 O O . SER A 1 100 ? 4.18 12.672 9.359 1 98.31 100 SER A O 1
ATOM 755 N N . GLN A 1 101 ? 4.996 10.586 9.266 1 98.12 101 GLN A N 1
ATOM 756 C CA . GLN A 1 101 ? 4.609 10.484 7.863 1 98.12 101 GLN A CA 1
ATOM 757 C C . GLN A 1 101 ? 3.137 10.102 7.73 1 98.12 101 GLN A C 1
ATOM 759 O O . GLN A 1 101 ? 2.623 9.297 8.508 1 98.12 101 GLN A O 1
ATOM 764 N N . PHE A 1 102 ? 2.469 10.68 6.703 1 98.75 102 PHE A N 1
ATOM 765 C CA . PHE A 1 102 ? 1.086 10.336 6.391 1 98.75 102 PHE A CA 1
ATOM 766 C C . PHE A 1 102 ? 0.831 10.422 4.891 1 98.75 102 PHE A C 1
ATOM 768 O O . PHE A 1 102 ? 1.697 10.859 4.133 1 98.75 102 PHE A O 1
ATOM 775 N N . PHE A 1 103 ? -0.337 9.891 4.453 1 98.5 103 PHE A N 1
ATOM 776 C CA . PHE A 1 103 ? -0.694 9.977 3.041 1 98.5 103 PHE A CA 1
ATOM 777 C C . PHE A 1 103 ? -2.139 10.43 2.873 1 98.5 103 PHE A C 1
ATOM 779 O O . PHE A 1 103 ? -2.932 10.352 3.814 1 98.5 103 PHE A O 1
ATOM 786 N N . ILE A 1 104 ? -2.408 10.953 1.725 1 98.88 104 ILE A N 1
ATOM 787 C CA . ILE A 1 104 ? -3.738 11.359 1.287 1 98.88 104 ILE A CA 1
ATOM 788 C C . ILE A 1 104 ? -4.188 10.492 0.116 1 98.88 104 ILE A C 1
ATOM 790 O O . ILE A 1 104 ? -3.494 10.406 -0.901 1 98.88 104 ILE A O 1
ATOM 794 N N . CYS A 1 105 ? -5.332 9.93 0.228 1 98.31 105 CYS A N 1
ATOM 795 C CA . CYS A 1 105 ? -5.824 9.023 -0.801 1 98.31 105 CYS A CA 1
ATOM 796 C C . CYS A 1 105 ? -6.363 9.789 -1.999 1 98.31 105 CYS A C 1
ATOM 798 O O . CYS A 1 105 ? -7.156 10.719 -1.838 1 98.31 105 CYS A O 1
ATOM 800 N N . PHE A 1 106 ? -5.91 9.344 -3.209 1 97.31 106 PHE A N 1
ATOM 801 C CA . PHE A 1 106 ? -6.473 9.883 -4.438 1 97.31 106 PHE A CA 1
ATOM 802 C C . PHE A 1 106 ? -7.816 9.242 -4.75 1 97.31 106 PHE A C 1
ATOM 804 O O . PHE A 1 106 ? -8.688 9.867 -5.355 1 97.31 106 PHE A O 1
ATOM 811 N N . ASP A 1 107 ? -7.859 8 -4.477 1 94.81 107 ASP A N 1
ATOM 812 C CA . ASP A 1 107 ? -8.992 7.172 -4.871 1 94.81 107 ASP A CA 1
ATOM 813 C C . ASP A 1 107 ? -9.242 6.062 -3.848 1 94.81 107 ASP A C 1
ATOM 815 O O . ASP A 1 107 ? -8.688 6.09 -2.748 1 94.81 107 ASP A O 1
ATOM 819 N N . ASP A 1 108 ? -10.203 5.199 -4.219 1 92.94 108 ASP A N 1
ATOM 820 C CA . ASP A 1 108 ? -10.602 4.113 -3.332 1 92.94 108 ASP A CA 1
ATOM 821 C C . ASP A 1 108 ? -9.414 3.225 -2.979 1 92.94 108 ASP A C 1
ATOM 823 O O . ASP A 1 108 ? -8.703 2.736 -3.867 1 92.94 108 ASP A O 1
ATOM 827 N N . ALA A 1 109 ? -9.094 3.129 -1.733 1 92.44 109 ALA A N 1
ATOM 828 C CA . ALA A 1 109 ? -8.039 2.281 -1.185 1 92.44 109 ALA A CA 1
ATOM 829 C C . ALA A 1 109 ? -8.547 1.474 0.006 1 92.44 109 ALA A C 1
ATOM 831 O O . ALA A 1 109 ? -7.859 1.356 1.024 1 92.44 109 ALA A O 1
ATOM 832 N N . ARG A 1 110 ? -9.734 0.975 0.021 1 89.12 110 ARG A N 1
ATOM 833 C CA . ARG A 1 110 ? -10.398 0.316 1.139 1 89.12 110 ARG A CA 1
ATOM 834 C C . ARG A 1 110 ? -9.664 -0.952 1.549 1 89.12 110 ARG A C 1
ATOM 836 O O . ARG A 1 110 ? -9.875 -1.478 2.643 1 89.12 110 ARG A O 1
ATOM 843 N N . PHE A 1 111 ? -8.742 -1.422 0.651 1 80.88 111 PHE A N 1
ATOM 844 C CA . PHE A 1 111 ? -7.918 -2.561 1.039 1 80.88 111 PHE A CA 1
ATOM 845 C C . PHE A 1 111 ? -7.035 -2.207 2.23 1 80.88 111 PHE A C 1
ATOM 847 O O . PHE A 1 111 ? -6.5 -3.096 2.895 1 80.88 111 PHE A O 1
ATOM 854 N N . LEU A 1 112 ? -6.891 -1.037 2.518 1 90.31 112 LEU A N 1
ATOM 855 C CA . LEU A 1 112 ? -6.102 -0.581 3.656 1 90.31 112 LEU A CA 1
ATOM 856 C C . LEU A 1 112 ? -6.957 -0.517 4.918 1 90.31 112 LEU A C 1
ATOM 858 O O . LEU A 1 112 ? -6.43 -0.354 6.023 1 90.31 112 LEU A O 1
ATOM 862 N N . ASP A 1 113 ? -8.242 -0.715 4.82 1 91.62 113 ASP A N 1
ATOM 863 C CA . ASP A 1 113 ? -9.156 -0.558 5.949 1 91.62 113 ASP A CA 1
ATOM 864 C C . ASP A 1 113 ? -8.758 -1.47 7.109 1 91.62 113 ASP A C 1
ATOM 866 O O . ASP A 1 113 ? -8.391 -2.627 6.898 1 91.62 113 ASP A O 1
ATOM 870 N N . ASN A 1 114 ? -8.75 -0.888 8.281 1 91.5 114 ASN A N 1
ATOM 871 C CA . ASN A 1 114 ? -8.484 -1.607 9.523 1 91.5 114 ASN A CA 1
ATOM 872 C C . ASN A 1 114 ? -7.016 -2 9.641 1 91.5 114 ASN A C 1
ATOM 874 O O . ASN A 1 114 ? -6.656 -2.816 10.492 1 91.5 114 ASN A O 1
ATOM 878 N N . GLN A 1 115 ? -6.242 -1.479 8.773 1 89.5 115 GLN A N 1
ATOM 879 C CA . GLN A 1 115 ? -4.816 -1.8 8.781 1 89.5 115 GLN A CA 1
ATOM 880 C C . GLN A 1 115 ? -3.975 -0.548 9.008 1 89.5 115 GLN A C 1
ATOM 882 O O . GLN A 1 115 ? -2.803 -0.642 9.383 1 89.5 115 GLN A O 1
ATOM 887 N N . TYR A 1 116 ? -4.523 0.512 8.742 1 95.62 116 TYR A N 1
ATOM 888 C CA . TYR A 1 116 ? -3.885 1.809 8.93 1 95.62 116 TYR A CA 1
ATOM 889 C C . TYR A 1 116 ? -4.766 2.73 9.766 1 95.62 116 TYR A C 1
ATOM 891 O O . TYR A 1 116 ? -5.977 2.52 9.875 1 95.62 116 TYR A O 1
ATOM 899 N N . THR A 1 117 ? -4.137 3.74 10.352 1 98.06 117 THR A N 1
ATOM 900 C CA . THR A 1 117 ? -4.84 4.68 11.219 1 98.06 117 THR A CA 1
ATOM 901 C C . THR A 1 117 ? -5.32 5.891 10.422 1 98.06 117 THR A C 1
ATOM 903 O O . THR A 1 117 ? -4.52 6.734 10.016 1 98.06 117 THR A O 1
ATOM 906 N N . VAL A 1 118 ? -6.594 5.961 10.227 1 98.81 118 VAL A N 1
ATOM 907 C CA . VAL A 1 118 ? -7.176 7.164 9.648 1 98.81 118 VAL A CA 1
ATOM 908 C C . VAL A 1 118 ? -7.277 8.25 10.711 1 98.81 118 VAL A C 1
ATOM 910 O O . VAL A 1 118 ? -7.82 8.016 11.797 1 98.81 118 VAL A O 1
ATOM 913 N N . TRP A 1 119 ? -6.754 9.422 10.352 1 98.88 119 TRP A N 1
ATOM 914 C CA . TRP A 1 119 ? -6.773 10.477 11.367 1 98.88 119 TRP A CA 1
ATOM 915 C C . TRP A 1 119 ? -7.434 11.742 10.828 1 98.88 119 TRP A C 1
ATOM 917 O O . TRP A 1 119 ? -7.598 12.719 11.562 1 98.88 119 TRP A O 1
ATOM 927 N N . GLY A 1 120 ? -7.84 11.773 9.531 1 98.81 120 GLY A N 1
ATOM 928 C CA . GLY A 1 120 ? -8.469 12.969 8.992 1 98.81 120 GLY A CA 1
ATOM 929 C C . GLY A 1 120 ? -9.008 12.781 7.59 1 98.81 120 GLY A C 1
ATOM 930 O O . GLY A 1 120 ? -9 11.672 7.059 1 98.81 120 GLY A O 1
ATOM 931 N N . LYS A 1 121 ? -9.523 13.977 7.066 1 98.81 121 LYS A N 1
ATOM 932 C CA . LYS A 1 121 ? -10.078 14.008 5.715 1 98.81 121 LYS A CA 1
ATOM 933 C C . LYS A 1 121 ? -9.945 15.398 5.094 1 98.81 121 LYS A C 1
ATOM 935 O O . LYS A 1 121 ? -10.18 16.406 5.766 1 98.81 121 LYS A O 1
ATOM 940 N N . VAL A 1 122 ? -9.578 15.367 3.867 1 98.88 122 VAL A N 1
ATOM 941 C CA . VAL A 1 122 ? -9.539 16.625 3.133 1 98.88 122 VAL A CA 1
ATOM 942 C C . VAL A 1 122 ? -10.953 17.156 2.93 1 98.88 122 VAL A C 1
ATOM 944 O O . VAL A 1 122 ? -11.82 16.453 2.418 1 98.88 122 VAL A O 1
ATOM 947 N N . ILE A 1 123 ? -11.117 18.359 3.303 1 98.62 123 ILE A N 1
ATOM 948 C CA . ILE A 1 123 ? -12.453 18.938 3.168 1 98.62 123 ILE A CA 1
ATOM 949 C C . ILE A 1 123 ? -12.43 20.062 2.137 1 98.62 123 ILE A C 1
ATOM 951 O O . ILE A 1 123 ? -13.484 20.484 1.652 1 98.62 123 ILE A O 1
ATOM 955 N N . GLU A 1 124 ? -11.312 20.609 1.803 1 98.69 124 GLU A N 1
ATOM 956 C CA . GLU A 1 124 ? -11.102 21.609 0.755 1 98.69 124 GLU A CA 1
ATOM 957 C C . GLU A 1 124 ? -9.742 21.422 0.091 1 98.69 124 GLU A C 1
ATOM 959 O O . GLU A 1 124 ? -8.75 21.141 0.764 1 98.69 124 GLU A O 1
ATOM 964 N N . GLY A 1 125 ? -9.727 21.609 -1.283 1 98.81 125 GLY A N 1
ATOM 965 C CA . GLY A 1 125 ? -8.445 21.656 -1.97 1 98.81 125 GLY A CA 1
ATOM 966 C C . GLY A 1 125 ? -8.008 20.297 -2.494 1 98.81 125 GLY A C 1
ATOM 967 O O . GLY A 1 125 ? -6.832 20.094 -2.812 1 98.81 125 GLY A O 1
ATOM 968 N N . MET A 1 126 ? -8.938 19.359 -2.607 1 98.81 126 MET A N 1
ATOM 969 C CA . MET A 1 126 ? -8.578 18.062 -3.152 1 98.81 126 MET A CA 1
ATOM 970 C C . MET A 1 126 ? -8.062 18.188 -4.582 1 98.81 126 MET A C 1
ATOM 972 O O . MET A 1 126 ? -7.191 17.422 -5.004 1 98.81 126 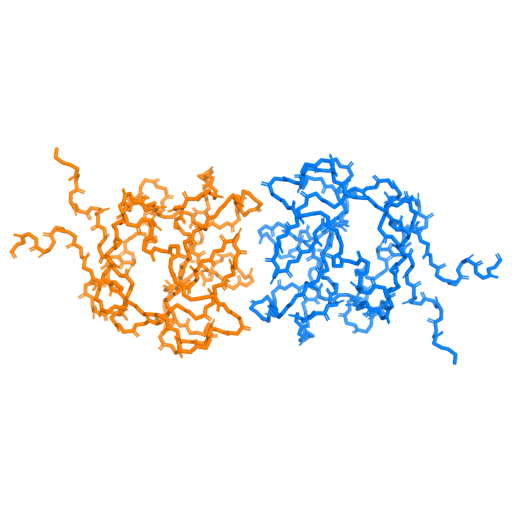MET A O 1
ATOM 976 N N . GLU A 1 127 ? -8.562 19.156 -5.316 1 98.69 127 GLU A N 1
ATOM 977 C CA . GLU A 1 127 ? -8.078 19.391 -6.672 1 98.69 127 GLU A CA 1
ATOM 978 C C . GLU A 1 127 ? -6.59 19.75 -6.672 1 98.69 127 GLU A C 1
ATOM 980 O O . GLU A 1 127 ? -5.879 19.484 -7.641 1 98.69 127 GLU A O 1
ATOM 985 N N . ASN A 1 128 ? -6.137 20.422 -5.633 1 98.88 128 ASN A N 1
ATOM 986 C CA . ASN A 1 128 ? -4.719 20.734 -5.504 1 98.88 128 ASN A CA 1
ATOM 987 C C . ASN A 1 128 ? -3.896 19.484 -5.18 1 98.88 128 ASN A C 1
ATOM 989 O O . ASN A 1 128 ? -2.768 19.344 -5.648 1 98.88 128 ASN A O 1
ATOM 993 N N . VAL A 1 129 ? -4.449 18.578 -4.371 1 98.81 129 VAL A N 1
ATOM 994 C CA . VAL A 1 129 ? -3.803 17.297 -4.102 1 98.81 129 VAL A CA 1
ATOM 995 C C . VAL A 1 129 ? -3.65 16.516 -5.402 1 98.81 129 VAL A C 1
ATOM 997 O O . VAL A 1 129 ? -2.611 15.898 -5.645 1 98.81 129 VAL A O 1
ATOM 1000 N N . ASP A 1 130 ? -4.641 16.625 -6.27 1 98.38 130 ASP A N 1
ATOM 1001 C CA . ASP A 1 130 ? -4.648 15.906 -7.535 1 98.38 130 ASP A CA 1
ATOM 1002 C C . ASP A 1 130 ? -3.502 16.359 -8.438 1 98.38 130 ASP A C 1
ATOM 1004 O O . ASP A 1 130 ? -3.082 15.633 -9.336 1 98.38 130 ASP A O 1
ATOM 1008 N N . LYS A 1 131 ? -2.982 17.516 -8.18 1 98.56 131 LYS A N 1
ATOM 1009 C CA . LYS A 1 131 ? -1.954 18.094 -9.039 1 98.56 131 LYS A CA 1
ATOM 1010 C C . LYS A 1 131 ? -0.56 17.672 -8.594 1 98.56 131 LYS A C 1
ATOM 1012 O O . LYS A 1 131 ? 0.417 17.859 -9.32 1 98.56 131 LYS A O 1
ATOM 1017 N N . ILE A 1 132 ? -0.501 17.125 -7.434 1 98.31 132 ILE A N 1
ATOM 1018 C CA . ILE A 1 132 ? 0.81 16.766 -6.91 1 98.31 132 ILE A CA 1
ATOM 1019 C C . ILE A 1 132 ? 1.499 15.789 -7.863 1 98.31 132 ILE A C 1
ATOM 1021 O O . ILE A 1 132 ? 0.882 14.836 -8.336 1 98.31 132 ILE A O 1
ATOM 1025 N N . LYS A 1 133 ? 2.783 16.078 -8.148 1 97.56 133 LYS A N 1
ATOM 1026 C CA . LYS A 1 133 ? 3.541 15.305 -9.133 1 97.56 133 LYS A CA 1
ATOM 1027 C C . LYS A 1 133 ? 3.684 13.852 -8.711 1 97.56 133 LYS A C 1
ATOM 1029 O O . LYS A 1 133 ? 4.004 13.562 -7.555 1 97.56 133 LYS A O 1
ATOM 1034 N N . ARG A 1 134 ? 3.465 12.961 -9.672 1 95.44 134 ARG A N 1
ATOM 1035 C CA . ARG A 1 134 ? 3.535 11.523 -9.422 1 95.44 134 ARG A CA 1
ATOM 1036 C C . ARG A 1 134 ? 4.969 11.016 -9.523 1 95.44 134 ARG A C 1
ATOM 1038 O O . ARG A 1 134 ? 5.793 11.609 -10.219 1 95.44 134 ARG A O 1
ATOM 1045 N N . GLY A 1 135 ? 5.246 9.93 -8.781 1 91.81 135 GLY A N 1
ATOM 1046 C CA . GLY A 1 135 ? 6.527 9.258 -8.875 1 91.81 135 GLY A CA 1
ATOM 1047 C C . GLY A 1 135 ? 6.883 8.469 -7.633 1 91.81 135 GLY A C 1
ATOM 1048 O O . GLY A 1 135 ? 6.418 8.789 -6.535 1 91.81 135 GLY A O 1
ATOM 1049 N N . GLU A 1 136 ? 7.777 7.457 -7.801 1 84.94 136 GLU A N 1
ATOM 1050 C CA . GLU A 1 136 ? 8.32 6.645 -6.715 1 84.94 136 GLU A CA 1
ATOM 1051 C C . GLU A 1 136 ? 9.812 6.391 -6.906 1 84.94 136 GLU A C 1
ATOM 1053 O O . GLU A 1 136 ? 10.195 5.406 -7.543 1 84.94 136 GLU A O 1
ATOM 1058 N N . PRO A 1 137 ? 10.773 7.211 -6.512 1 85.81 137 PRO A N 1
ATOM 1059 C CA . PRO A 1 137 ? 10.484 8.477 -5.84 1 85.81 137 PRO A CA 1
ATOM 1060 C C . PRO A 1 137 ? 10.094 9.586 -6.816 1 85.81 137 PRO A C 1
ATOM 1062 O O . PRO A 1 137 ? 10.344 9.469 -8.023 1 85.81 137 PRO A O 1
ATOM 1065 N N . VAL A 1 138 ? 9.5 10.609 -6.242 1 92.81 138 VAL A N 1
ATOM 1066 C CA . VAL A 1 138 ? 9.07 11.734 -7.07 1 92.81 138 VAL A CA 1
ATOM 1067 C C . VAL A 1 138 ? 10.281 12.57 -7.469 1 92.81 138 VAL A C 1
ATOM 1069 O O . VAL A 1 138 ? 11.125 12.898 -6.625 1 92.81 138 VAL A O 1
ATOM 1072 N N . GLN A 1 139 ? 10.391 12.836 -8.773 1 93.75 139 GLN A N 1
ATOM 1073 C CA . GLN A 1 139 ? 11.383 13.797 -9.25 1 93.75 139 GLN A CA 1
ATOM 1074 C C . GLN A 1 139 ? 10.883 15.227 -9.102 1 93.75 139 GLN A C 1
ATOM 1076 O O . GLN A 1 139 ? 9.773 15.547 -9.539 1 93.75 139 GLN A O 1
ATOM 1081 N N . ASN A 1 140 ? 11.742 16.125 -8.469 1 96.06 140 ASN A N 1
ATOM 1082 C CA . ASN A 1 140 ? 11.344 17.5 -8.195 1 96.06 140 ASN A CA 1
ATOM 1083 C C . ASN A 1 140 ? 9.984 17.562 -7.512 1 96.06 140 ASN A C 1
ATOM 1085 O O . ASN A 1 140 ? 9.055 18.188 -8.023 1 96.06 140 ASN A O 1
ATOM 1089 N N . PRO A 1 141 ? 9.945 17 -6.418 1 97.88 141 PRO A N 1
ATOM 1090 C CA . PRO A 1 141 ? 8.648 16.812 -5.762 1 97.88 141 PRO A CA 1
ATOM 1091 C C . PRO A 1 141 ? 8.023 18.125 -5.297 1 97.88 141 PRO A C 1
ATOM 1093 O O . PRO A 1 141 ? 8.75 19.078 -4.957 1 97.88 141 PRO A O 1
ATOM 1096 N N . ASP A 1 142 ? 6.68 18.156 -5.293 1 98.69 142 ASP A N 1
ATOM 1097 C CA . ASP A 1 142 ? 5.945 19.203 -4.598 1 98.69 142 ASP A CA 1
ATOM 1098 C C . ASP A 1 142 ? 6.137 19.109 -3.088 1 98.69 142 ASP A C 1
ATOM 1100 O O . ASP A 1 142 ? 6.535 18.062 -2.574 1 98.69 142 ASP A O 1
ATOM 1104 N N . LYS A 1 143 ? 5.906 20.25 -2.416 1 98.69 143 LYS A N 1
ATOM 1105 C CA . LYS A 1 143 ? 6.176 20.266 -0.98 1 98.69 143 LYS A CA 1
ATOM 1106 C C . LYS A 1 143 ? 5.094 21.031 -0.226 1 98.69 143 LYS A C 1
ATOM 1108 O O . LYS A 1 143 ? 4.316 21.781 -0.829 1 98.69 143 LYS A O 1
ATOM 1113 N N . ILE A 1 144 ? 5.051 20.766 1.045 1 98.75 144 ILE A N 1
ATOM 1114 C CA . ILE A 1 144 ? 4.34 21.625 1.983 1 98.75 144 ILE A CA 1
ATOM 1115 C C . ILE A 1 144 ? 5.16 22.875 2.252 1 98.75 144 ILE A C 1
ATOM 1117 O O . ILE A 1 144 ? 6.246 22.812 2.836 1 98.75 144 ILE A O 1
ATOM 1121 N N . VAL A 1 145 ? 4.633 23.953 1.81 1 98.81 145 VAL A N 1
ATOM 1122 C CA . VAL A 1 145 ? 5.32 25.219 2.053 1 98.81 145 VAL A CA 1
ATOM 1123 C C . VAL A 1 145 ? 5.184 25.594 3.521 1 98.81 145 VAL A C 1
ATOM 1125 O O . VAL A 1 145 ? 6.172 25.938 4.176 1 98.81 145 VAL A O 1
ATOM 1128 N N . LYS A 1 146 ? 3.957 25.484 4.008 1 98.62 146 LYS A N 1
ATOM 1129 C CA . LYS A 1 146 ? 3.641 25.797 5.398 1 98.62 146 LYS A CA 1
ATOM 1130 C C . LYS A 1 146 ? 2.43 25.016 5.883 1 98.62 146 LYS A C 1
ATOM 1132 O O . LYS A 1 146 ? 1.44 24.875 5.16 1 98.62 146 LYS A O 1
ATOM 1137 N N . ALA A 1 147 ? 2.559 24.5 7.125 1 98.69 147 ALA A N 1
ATOM 1138 C CA . ALA A 1 147 ? 1.433 23.844 7.793 1 98.69 147 ALA A CA 1
ATOM 1139 C C . ALA A 1 147 ? 0.988 24.656 9.016 1 98.69 147 ALA A C 1
ATOM 1141 O O . ALA A 1 147 ? 1.812 25.031 9.844 1 98.69 147 ALA A O 1
ATOM 1142 N N . THR A 1 148 ? -0.326 24.859 9.102 1 98.25 148 THR A N 1
ATOM 1143 C CA . THR A 1 148 ? -0.841 25.656 10.211 1 98.25 148 THR A CA 1
ATOM 1144 C C . THR A 1 148 ? -2.195 25.125 10.672 1 98.25 148 THR A C 1
ATOM 1146 O O . THR A 1 148 ? -2.986 24.641 9.859 1 98.25 148 THR A O 1
ATOM 1149 N N . MET A 1 149 ? -2.398 25.266 11.961 1 98.12 149 MET A N 1
ATOM 1150 C CA . MET A 1 149 ? -3.75 25.031 12.453 1 98.12 149 MET A CA 1
ATOM 1151 C C . MET A 1 149 ? -4.652 26.234 12.203 1 98.12 149 MET A C 1
ATOM 1153 O O . MET A 1 149 ? -4.254 27.375 12.461 1 98.12 149 MET A O 1
ATOM 1157 N N . ALA A 1 150 ? -5.871 25.953 11.758 1 96.81 150 ALA A N 1
ATOM 1158 C CA . ALA A 1 150 ? -6.801 27.047 11.492 1 96.81 150 ALA A CA 1
ATOM 1159 C C . ALA A 1 150 ? -7.047 27.875 12.742 1 96.81 150 ALA A C 1
ATOM 1161 O O . ALA A 1 150 ? -7.195 29.109 12.664 1 96.81 150 ALA A O 1
ATOM 1162 N N . ALA A 1 151 ? -7.09 27.234 13.836 1 93.69 151 ALA A N 1
ATOM 1163 C CA . ALA A 1 151 ? -7.344 27.906 15.102 1 93.69 151 ALA A CA 1
ATOM 1164 C C . ALA A 1 151 ? -6.223 28.891 15.422 1 93.69 151 ALA A C 1
ATOM 1166 O O . ALA A 1 151 ? -6.449 29.891 16.109 1 93.69 151 ALA A O 1
ATOM 1167 N N . ASP A 1 152 ? -5.062 28.641 14.938 1 89.31 152 ASP A N 1
ATOM 1168 C CA . ASP A 1 152 ? -3.914 29.484 15.242 1 89.31 152 ASP A CA 1
ATOM 1169 C C . ASP A 1 152 ? -3.76 30.594 14.203 1 89.31 152 ASP A C 1
ATOM 1171 O O . ASP A 1 152 ? -3.098 31.594 14.461 1 89.31 152 ASP A O 1
ATOM 1175 N N . ALA A 1 153 ? -4.23 30.328 12.992 1 74 153 ALA A N 1
ATOM 1176 C CA . ALA A 1 153 ? -4.145 31.328 11.938 1 74 153 ALA A CA 1
ATOM 1177 C C . ALA A 1 153 ? -5.133 32.469 12.172 1 74 153 ALA A C 1
ATOM 1179 O O . ALA A 1 153 ? -4.871 33.625 11.812 1 74 153 ALA A O 1
ATOM 1180 N N . ALA A 1 154 ? -6.297 32.219 12.641 1 62.28 154 ALA A N 1
ATOM 1181 C CA . ALA A 1 154 ? -7.289 33.25 12.938 1 62.28 154 ALA A CA 1
ATOM 1182 C C . ALA A 1 154 ? -6.875 34.062 14.148 1 62.28 154 ALA A C 1
ATOM 1184 O O . ALA A 1 154 ? -7.352 35.188 14.336 1 62.28 154 ALA A O 1
ATOM 1185 N N . ALA A 1 155 ? -5.754 33.719 14.844 1 47.56 155 ALA A N 1
ATOM 1186 C CA . ALA A 1 155 ? -5.434 34.562 15.992 1 47.56 155 ALA A CA 1
ATOM 1187 C C . ALA A 1 155 ? -4.477 35.688 15.594 1 47.56 155 ALA A C 1
ATOM 1189 O O . ALA A 1 155 ? -3.574 35.469 14.773 1 47.56 155 ALA A O 1
ATOM 1190 N N . MET B 1 1 ? 20.125 -25.938 -16.578 1 37.47 1 MET B N 1
ATOM 1191 C CA . MET B 1 1 ? 18.703 -26.062 -16.891 1 37.47 1 MET B CA 1
ATOM 1192 C C . MET B 1 1 ? 17.859 -25.406 -15.805 1 37.47 1 MET B C 1
ATOM 1194 O O . MET B 1 1 ? 18.141 -25.547 -14.609 1 37.47 1 MET B O 1
ATOM 1198 N N . ALA B 1 2 ? 17.344 -24.188 -15.805 1 49.62 2 ALA B N 1
ATOM 1199 C CA . ALA B 1 2 ? 16.703 -23.484 -14.695 1 49.62 2 ALA B CA 1
ATOM 1200 C C . ALA B 1 2 ? 15.859 -24.453 -13.867 1 49.62 2 ALA B C 1
ATOM 1202 O O . ALA B 1 2 ? 15.242 -25.375 -14.406 1 49.62 2 ALA B O 1
ATOM 1203 N N . ASP B 1 3 ? 16.25 -24.766 -12.586 1 65.56 3 ASP B N 1
ATOM 1204 C CA . ASP B 1 3 ? 15.547 -25.75 -11.773 1 65.56 3 ASP B CA 1
ATOM 1205 C C . ASP B 1 3 ? 14.031 -25.578 -11.875 1 65.56 3 ASP B C 1
ATOM 1207 O O . ASP B 1 3 ? 13.492 -24.547 -11.445 1 65.56 3 ASP B O 1
ATOM 1211 N N . ASN B 1 4 ? 13.43 -26.219 -12.844 1 85.88 4 ASN B N 1
ATOM 1212 C CA . ASN B 1 4 ? 12.008 -26.188 -13.188 1 85.88 4 ASN B CA 1
ATOM 1213 C C . ASN B 1 4 ? 11.125 -26.359 -11.953 1 85.88 4 ASN B C 1
ATOM 1215 O O . ASN B 1 4 ? 9.93 -26.078 -12 1 85.88 4 ASN B O 1
ATOM 1219 N N . ASP B 1 5 ? 11.828 -26.703 -10.906 1 93.06 5 ASP B N 1
ATOM 1220 C CA . ASP B 1 5 ? 11.062 -27 -9.703 1 93.06 5 ASP B CA 1
ATOM 1221 C C . ASP B 1 5 ? 10.539 -25.703 -9.062 1 93.06 5 ASP B C 1
ATOM 1223 O O . ASP B 1 5 ? 9.586 -25.734 -8.281 1 93.06 5 ASP B O 1
ATOM 1227 N N . ASN B 1 6 ? 11.164 -24.672 -9.422 1 97.69 6 ASN B N 1
ATOM 1228 C CA . ASN B 1 6 ? 10.797 -23.406 -8.805 1 97.69 6 ASN B CA 1
ATOM 1229 C C . ASN B 1 6 ? 10.266 -22.406 -9.828 1 97.69 6 ASN B C 1
ATOM 1231 O O . ASN B 1 6 ? 10.43 -21.188 -9.664 1 97.69 6 ASN B O 1
ATOM 1235 N N . ILE B 1 7 ? 9.664 -22.922 -10.875 1 98.38 7 ILE B N 1
ATOM 1236 C CA . ILE B 1 7 ? 9.031 -22.062 -11.859 1 98.38 7 ILE B CA 1
ATOM 1237 C C . ILE B 1 7 ? 7.516 -22.266 -11.828 1 98.38 7 ILE B C 1
ATOM 1239 O O . ILE B 1 7 ? 7.031 -23.391 -12.016 1 98.38 7 ILE B O 1
ATOM 1243 N N . LEU B 1 8 ? 6.824 -21.25 -11.586 1 98.69 8 LEU B N 1
ATOM 1244 C CA . LEU B 1 8 ? 5.367 -21.203 -11.594 1 98.69 8 LEU B CA 1
ATOM 1245 C C . LEU B 1 8 ? 4.852 -20.625 -12.906 1 98.69 8 LEU B C 1
ATOM 1247 O O . LEU B 1 8 ? 5.344 -19.594 -13.375 1 98.69 8 LEU B O 1
ATOM 1251 N N . ILE B 1 9 ? 3.912 -21.25 -13.508 1 98.69 9 ILE B N 1
ATOM 1252 C CA . ILE B 1 9 ? 3.256 -20.734 -14.711 1 98.69 9 ILE B CA 1
ATOM 1253 C C . ILE B 1 9 ? 1.81 -20.375 -14.391 1 98.69 9 ILE B C 1
ATOM 1255 O O . ILE B 1 9 ? 1.025 -21.219 -13.961 1 98.69 9 ILE B O 1
ATOM 1259 N N . LEU B 1 10 ? 1.517 -19.156 -14.578 1 98.81 10 LEU B N 1
ATOM 1260 C CA . LEU B 1 10 ? 0.139 -18.672 -14.508 1 98.81 10 LEU B CA 1
ATOM 1261 C C . LEU B 1 10 ? -0.423 -18.438 -15.906 1 98.81 10 LEU B C 1
ATOM 1263 O O . LEU B 1 10 ? 0.028 -17.531 -16.625 1 98.81 10 LEU B O 1
ATOM 1267 N N . GLU B 1 11 ? -1.324 -19.25 -16.297 1 98.75 11 GLU B N 1
ATOM 1268 C CA . GLU B 1 11 ? -2.148 -18.906 -17.453 1 98.75 11 GLU B CA 1
ATOM 1269 C C . GLU B 1 11 ? -3.248 -17.922 -17.062 1 98.75 11 GLU B C 1
ATOM 1271 O O . GLU B 1 11 ? -4.133 -18.234 -16.266 1 98.75 11 GLU B O 1
ATOM 1276 N N . THR B 1 12 ? -3.199 -16.734 -17.688 1 98.75 12 THR B N 1
ATOM 1277 C CA . THR B 1 12 ? -4.203 -15.727 -17.359 1 98.75 12 THR B CA 1
ATOM 1278 C C . THR B 1 12 ? -5.078 -15.422 -18.578 1 98.75 12 THR B C 1
ATOM 1280 O O . THR B 1 12 ? -4.789 -15.883 -19.672 1 98.75 12 THR B O 1
ATOM 1283 N N . THR B 1 13 ? -6.156 -14.68 -18.312 1 98.75 13 THR B N 1
ATOM 1284 C CA . THR B 1 13 ? -7.031 -14.25 -19.406 1 98.75 13 THR B CA 1
ATOM 1285 C C . THR B 1 13 ? -6.297 -13.297 -20.344 1 98.75 13 THR B C 1
ATOM 1287 O O . THR B 1 13 ? -6.758 -13.039 -21.453 1 98.75 13 THR B O 1
ATOM 1290 N N . GLN B 1 14 ? -5.137 -12.812 -19.906 1 98.81 14 GLN B N 1
ATOM 1291 C CA . GLN B 1 14 ? -4.387 -11.867 -20.719 1 98.81 14 GLN B CA 1
ATOM 1292 C C . GLN B 1 14 ? -3.125 -12.516 -21.297 1 98.81 14 GLN B C 1
ATOM 1294 O O . GLN B 1 14 ? -2.332 -11.859 -21.969 1 98.81 14 GLN B O 1
ATOM 1299 N N . GLY B 1 15 ? -2.863 -13.742 -20.969 1 98.75 15 GLY B N 1
ATOM 1300 C CA . GLY B 1 15 ? -1.686 -14.461 -21.438 1 98.75 15 GLY B CA 1
ATOM 1301 C C . GLY B 1 15 ? -0.891 -15.086 -20.312 1 98.75 15 GLY B C 1
ATOM 1302 O O . GLY B 1 15 ? -1.206 -14.883 -19.125 1 98.75 15 GLY B O 1
ATOM 1303 N N . ASP B 1 16 ? 0.128 -15.836 -20.656 1 98.62 16 ASP B N 1
ATOM 1304 C CA . ASP B 1 16 ? 0.91 -16.594 -19.688 1 98.62 16 ASP B CA 1
ATOM 1305 C C . ASP B 1 16 ? 1.932 -15.703 -18.984 1 98.62 16 ASP B C 1
ATOM 1307 O O . ASP B 1 16 ? 2.479 -14.781 -19.594 1 98.62 16 ASP B O 1
ATOM 1311 N N . VAL B 1 17 ? 2.137 -16.078 -17.719 1 98.81 17 VAL B N 1
ATOM 1312 C CA . VAL B 1 17 ? 3.158 -15.43 -16.891 1 98.81 17 VAL B CA 1
ATOM 1313 C C . VAL B 1 17 ? 4.012 -16.5 -16.203 1 98.81 17 VAL B C 1
ATOM 1315 O O . VAL B 1 17 ? 3.48 -17.438 -15.609 1 98.81 17 VAL B O 1
ATOM 1318 N N . LYS B 1 18 ? 5.301 -16.391 -16.297 1 98.75 18 LYS B N 1
ATOM 1319 C CA . LYS B 1 18 ? 6.211 -17.297 -15.602 1 98.75 18 LYS B CA 1
ATOM 1320 C C . LYS B 1 18 ? 6.914 -16.594 -14.445 1 98.75 18 LYS B C 1
ATOM 1322 O O . LYS B 1 18 ? 7.48 -15.516 -14.625 1 98.75 18 LYS B O 1
ATOM 1327 N N . ILE B 1 19 ? 6.844 -17.25 -13.375 1 98.81 19 ILE B N 1
ATOM 1328 C CA . ILE B 1 19 ? 7.426 -16.688 -12.156 1 98.81 19 ILE B CA 1
ATOM 1329 C C . ILE B 1 19 ? 8.5 -17.625 -11.625 1 98.81 19 ILE B C 1
ATOM 1331 O O . ILE B 1 19 ? 8.258 -18.828 -11.453 1 98.81 19 ILE B O 1
ATOM 1335 N N . GLU B 1 20 ? 9.672 -17.062 -11.438 1 98.81 20 GLU B N 1
ATOM 1336 C CA . GLU B 1 20 ? 10.688 -17.797 -10.688 1 98.81 20 GLU B CA 1
ATOM 1337 C C . GLU B 1 20 ? 10.484 -17.641 -9.188 1 98.81 20 GLU B C 1
ATOM 1339 O O . GLU B 1 20 ? 10.539 -16.531 -8.648 1 98.81 20 GLU B O 1
ATOM 1344 N N . MET B 1 21 ? 10.242 -18.766 -8.562 1 98.69 21 MET B N 1
ATOM 1345 C CA . MET B 1 21 ? 10.07 -18.75 -7.113 1 98.69 21 MET B CA 1
ATOM 1346 C C . MET B 1 21 ? 11.43 -18.734 -6.414 1 98.69 21 MET B C 1
ATOM 1348 O O . MET B 1 21 ? 12.414 -19.25 -6.941 1 98.69 21 MET B O 1
ATOM 1352 N N . ARG B 1 22 ? 11.453 -18.094 -5.215 1 98.62 22 ARG B N 1
ATOM 1353 C CA . ARG B 1 22 ? 12.711 -17.875 -4.516 1 98.62 22 ARG B CA 1
ATOM 1354 C C . ARG B 1 22 ? 12.672 -18.469 -3.115 1 98.62 22 ARG B C 1
ATOM 1356 O O . ARG B 1 22 ? 12.641 -17.734 -2.121 1 98.62 22 ARG B O 1
ATOM 1363 N N . PRO B 1 23 ? 12.859 -19.797 -3.002 1 98.44 23 PRO B N 1
ATOM 1364 C CA . PRO B 1 23 ? 12.883 -20.406 -1.673 1 98.44 23 PRO B CA 1
ATOM 1365 C C . PRO B 1 23 ? 14.078 -19.969 -0.833 1 98.44 23 PRO B C 1
ATOM 1367 O O . PRO B 1 23 ? 14.086 -20.156 0.386 1 98.44 23 PRO B O 1
ATOM 1370 N N . ASP B 1 24 ? 15.055 -19.422 -1.426 1 98.44 24 ASP B N 1
ATOM 1371 C CA . ASP B 1 24 ? 16.188 -18.859 -0.683 1 98.44 24 ASP B CA 1
ATOM 1372 C C . ASP B 1 24 ? 15.75 -17.641 0.122 1 98.44 24 ASP B C 1
ATOM 1374 O O . ASP B 1 24 ? 16.344 -17.328 1.157 1 98.44 24 ASP B O 1
ATOM 1378 N N . LEU B 1 25 ? 14.727 -16.953 -0.334 1 98.5 25 LEU B N 1
ATOM 1379 C CA . LEU B 1 25 ? 14.25 -15.734 0.316 1 98.5 25 LEU B CA 1
ATOM 1380 C C . LEU B 1 25 ? 13.109 -16.047 1.281 1 98.5 25 LEU B C 1
ATOM 1382 O O . LEU B 1 25 ? 13.062 -15.508 2.389 1 98.5 25 LEU B O 1
ATOM 1386 N N . ALA B 1 26 ? 12.25 -16.891 0.852 1 98.69 26 ALA B N 1
ATOM 1387 C CA . ALA B 1 26 ? 11.016 -17.156 1.592 1 98.69 26 ALA B CA 1
ATOM 1388 C C . ALA B 1 26 ? 10.609 -18.625 1.467 1 98.69 26 ALA B C 1
ATOM 1390 O O . ALA B 1 26 ? 9.625 -18.938 0.797 1 98.69 26 ALA B O 1
ATOM 1391 N N . PRO B 1 27 ? 11.336 -19.469 2.156 1 98.69 27 PRO B N 1
ATOM 1392 C CA . PRO B 1 27 ? 11.125 -20.906 1.971 1 98.69 27 PRO B CA 1
ATOM 1393 C C . PRO B 1 27 ? 9.719 -21.359 2.34 1 98.69 27 PRO B C 1
ATOM 1395 O O . PRO B 1 27 ? 9.125 -22.188 1.645 1 98.69 27 PRO B O 1
ATOM 1398 N N . ASN B 1 28 ? 9.133 -20.859 3.395 1 98.69 28 ASN B N 1
ATOM 1399 C CA . ASN B 1 28 ? 7.816 -21.328 3.822 1 98.69 28 ASN B CA 1
ATOM 1400 C C . ASN B 1 28 ? 6.711 -20.797 2.906 1 98.69 28 ASN B C 1
ATOM 1402 O O . ASN B 1 28 ? 5.746 -21.516 2.623 1 98.69 28 ASN B O 1
ATOM 1406 N N . HIS B 1 29 ? 6.867 -19.594 2.436 1 98.75 29 HIS B N 1
ATOM 1407 C CA . HIS B 1 29 ? 5.898 -19.047 1.492 1 98.75 29 HIS B CA 1
ATOM 1408 C C . HIS B 1 29 ? 5.93 -19.812 0.169 1 98.75 29 HIS B C 1
ATOM 1410 O O . HIS B 1 29 ? 4.879 -20.141 -0.38 1 98.75 29 HIS B O 1
ATOM 1416 N N . VAL B 1 30 ? 7.098 -20.062 -0.31 1 98.69 30 VAL B N 1
ATOM 1417 C CA . VAL B 1 30 ? 7.242 -20.797 -1.562 1 98.69 30 VAL B CA 1
ATOM 1418 C C . VAL B 1 30 ? 6.617 -22.188 -1.423 1 98.69 30 VAL B C 1
ATOM 1420 O O . VAL B 1 30 ? 5.859 -22.625 -2.291 1 98.69 30 VAL B O 1
ATOM 1423 N N . ALA B 1 31 ? 6.914 -22.828 -0.352 1 98.56 31 ALA B N 1
ATOM 1424 C CA . ALA B 1 31 ? 6.355 -24.156 -0.119 1 98.56 31 ALA B CA 1
ATOM 1425 C C . ALA B 1 31 ? 4.828 -24.109 -0.111 1 98.56 31 ALA B C 1
ATOM 1427 O O . ALA B 1 31 ? 4.176 -24.969 -0.716 1 98.56 31 ALA B O 1
ATOM 1428 N N . ARG B 1 32 ? 4.293 -23.172 0.542 1 98.56 32 ARG B N 1
ATOM 1429 C CA . ARG B 1 32 ? 2.844 -23.047 0.644 1 98.56 32 ARG B CA 1
ATOM 1430 C C . ARG B 1 32 ? 2.221 -22.766 -0.72 1 98.56 32 ARG B C 1
ATOM 1432 O O . ARG B 1 32 ? 1.203 -23.375 -1.079 1 98.56 32 ARG B O 1
ATOM 1439 N N . ILE B 1 33 ? 2.787 -21.875 -1.519 1 98.62 33 ILE B N 1
ATOM 1440 C CA . ILE B 1 33 ? 2.26 -21.547 -2.838 1 98.62 33 ILE B CA 1
ATOM 1441 C C . ILE B 1 33 ? 2.305 -22.781 -3.736 1 98.62 33 ILE B C 1
ATOM 1443 O O . ILE B 1 33 ? 1.343 -23.062 -4.453 1 98.62 33 ILE B O 1
ATOM 1447 N N . LYS B 1 34 ? 3.385 -23.5 -3.678 1 98.31 34 LYS B N 1
ATOM 1448 C CA . LYS B 1 34 ? 3.471 -24.734 -4.453 1 98.31 34 LYS B CA 1
ATOM 1449 C C . LYS B 1 34 ? 2.342 -25.688 -4.086 1 98.31 34 LYS B C 1
ATOM 1451 O O . LYS B 1 34 ? 1.73 -26.312 -4.965 1 98.31 34 LYS B O 1
ATOM 1456 N N . GLU B 1 35 ? 2.148 -25.859 -2.826 1 98.44 35 GLU B N 1
ATOM 1457 C CA . GLU B 1 35 ? 1.075 -26.719 -2.348 1 98.44 35 GLU B CA 1
ATOM 1458 C C . GLU B 1 35 ? -0.276 -26.281 -2.908 1 98.44 35 GLU B C 1
ATOM 1460 O O . GLU B 1 35 ? -1.032 -27.109 -3.428 1 98.44 35 GLU B O 1
ATOM 1465 N N . LEU B 1 36 ? -0.561 -25.031 -2.834 1 98.69 36 LEU B N 1
ATOM 1466 C CA . LEU B 1 36 ? -1.837 -24.484 -3.293 1 98.69 36 LEU B CA 1
ATOM 1467 C C . LEU B 1 36 ? -1.979 -24.641 -4.805 1 98.69 36 LEU B C 1
ATOM 1469 O O . LEU B 1 36 ? -3.068 -24.922 -5.305 1 98.69 36 LEU B O 1
ATOM 1473 N N . VAL B 1 37 ? -0.913 -24.422 -5.492 1 98.5 37 VAL B N 1
ATOM 1474 C CA . VAL B 1 37 ? -0.918 -24.625 -6.941 1 98.5 37 VAL B CA 1
ATOM 1475 C C . VAL B 1 37 ? -1.296 -26.062 -7.27 1 98.5 37 VAL B C 1
ATOM 1477 O O . VAL B 1 37 ? -2.174 -26.312 -8.102 1 98.5 37 VAL B O 1
ATOM 1480 N N . ARG B 1 38 ? -0.683 -26.953 -6.664 1 98 38 ARG B N 1
ATOM 1481 C CA . ARG B 1 38 ? -0.884 -28.375 -6.945 1 98 38 ARG B CA 1
ATOM 1482 C C . ARG B 1 38 ? -2.281 -28.812 -6.531 1 98 38 ARG B C 1
ATOM 1484 O O . ARG B 1 38 ? -2.834 -29.75 -7.105 1 98 38 ARG B O 1
ATOM 1491 N N . GLU B 1 39 ? -2.914 -28.109 -5.652 1 98.12 39 GLU B N 1
ATOM 1492 C CA . GLU B 1 39 ? -4.281 -28.391 -5.223 1 98.12 39 GLU B CA 1
ATOM 1493 C C . GLU B 1 39 ? -5.297 -27.734 -6.164 1 98.12 39 GLU B C 1
ATOM 1495 O O . GLU B 1 39 ? -6.504 -27.953 -6.02 1 98.12 39 GLU B O 1
ATOM 1500 N N . GLY B 1 40 ? -4.852 -26.938 -7.027 1 98.38 40 GLY B N 1
ATOM 1501 C CA . GLY B 1 40 ? -5.73 -26.234 -7.941 1 98.38 40 GLY B CA 1
ATOM 1502 C C . GLY B 1 40 ? -6.379 -25.016 -7.312 1 98.38 40 GLY B C 1
ATOM 1503 O O . GLY B 1 40 ? -7.391 -24.516 -7.812 1 98.38 40 GLY B O 1
ATOM 1504 N N . PHE B 1 41 ? -5.859 -24.578 -6.289 1 98.56 41 PHE B N 1
ATOM 1505 C CA . PHE B 1 41 ? -6.461 -23.516 -5.496 1 98.56 41 PHE B CA 1
ATOM 1506 C C . PHE B 1 41 ? -6.586 -22.234 -6.312 1 98.56 41 PHE B C 1
ATOM 1508 O O . PHE B 1 41 ? -7.598 -21.531 -6.223 1 98.56 41 PHE B O 1
ATOM 1515 N N . TYR B 1 42 ? -5.613 -21.875 -7.09 1 98.69 42 TYR B N 1
ATOM 1516 C CA . TYR B 1 42 ? -5.535 -20.578 -7.754 1 98.69 42 TYR B CA 1
ATOM 1517 C C . TYR B 1 42 ? -6.336 -20.578 -9.055 1 98.69 42 TYR B C 1
ATOM 1519 O O . TYR B 1 42 ? -6.543 -19.531 -9.664 1 98.69 42 TYR B O 1
ATOM 1527 N N . ASP B 1 43 ? -6.797 -21.781 -9.477 1 98.62 43 ASP B N 1
ATOM 1528 C CA . ASP B 1 43 ? -7.551 -21.859 -10.727 1 98.62 43 ASP B CA 1
ATOM 1529 C C . ASP B 1 43 ? -8.852 -21.062 -10.633 1 98.62 43 ASP B C 1
ATOM 1531 O O . ASP B 1 43 ? -9.664 -21.297 -9.734 1 98.62 43 ASP B O 1
ATOM 1535 N N . GLY B 1 44 ? -8.992 -20.109 -11.508 1 98.5 44 GLY B N 1
ATOM 1536 C CA . GLY B 1 44 ? -10.219 -19.328 -11.57 1 98.5 44 GLY B CA 1
ATOM 1537 C C . GLY B 1 44 ? -10.188 -18.094 -10.68 1 98.5 44 GLY B C 1
ATOM 1538 O O . GLY B 1 44 ? -11.117 -17.281 -10.703 1 98.5 44 GLY B O 1
ATOM 1539 N N . ILE B 1 45 ? -9.195 -17.906 -9.953 1 98.25 45 ILE B N 1
ATOM 1540 C CA . ILE B 1 45 ? -9.125 -16.781 -9.031 1 98.25 45 ILE B CA 1
ATOM 1541 C C . ILE B 1 45 ? -8.828 -15.5 -9.797 1 98.25 45 ILE B C 1
ATOM 1543 O O . ILE B 1 45 ? -8 -15.492 -10.703 1 98.25 45 ILE B O 1
ATOM 1547 N N . VAL B 1 46 ? -9.461 -14.406 -9.414 1 98.25 46 VAL B N 1
ATOM 1548 C CA . VAL B 1 46 ? -9.391 -13.148 -10.156 1 98.25 46 VAL B CA 1
ATOM 1549 C C . VAL B 1 46 ? -8.328 -12.242 -9.547 1 98.25 46 VAL B C 1
ATOM 1551 O O . VAL B 1 46 ? -7.93 -12.43 -8.398 1 98.25 46 VAL B O 1
ATOM 1554 N N . PHE B 1 47 ? -7.82 -11.336 -10.391 1 98.38 47 PHE B N 1
ATOM 1555 C CA . PHE B 1 47 ? -7.102 -10.172 -9.898 1 98.38 47 PHE B CA 1
ATOM 1556 C C . PHE B 1 47 ? -8.07 -9.109 -9.398 1 98.38 47 PHE B C 1
ATOM 1558 O O . PHE B 1 47 ? -8.57 -8.297 -10.18 1 98.38 47 PHE B O 1
ATOM 1565 N N . HIS B 1 48 ? -8.258 -9.039 -8.133 1 96.62 48 HIS B N 1
ATOM 1566 C CA . HIS B 1 48 ? -9.391 -8.297 -7.578 1 96.62 48 HIS B CA 1
ATOM 1567 C C . HIS B 1 48 ? -9 -6.852 -7.277 1 96.62 48 HIS B C 1
ATOM 1569 O O . HIS B 1 48 ? -9.875 -6.004 -7.074 1 96.62 48 HIS B O 1
ATOM 1575 N N . ARG B 1 49 ? -7.797 -6.57 -7.191 1 95 49 ARG B N 1
ATOM 1576 C CA . ARG B 1 49 ? -7.27 -5.238 -6.926 1 95 49 ARG B CA 1
ATOM 1577 C C . ARG B 1 49 ? -6.059 -4.945 -7.809 1 95 49 ARG B C 1
ATOM 1579 O O . ARG B 1 49 ? -5.027 -5.609 -7.699 1 95 49 ARG B O 1
ATOM 1586 N N . VAL B 1 50 ? -6.176 -3.959 -8.648 1 96.62 50 VAL B N 1
ATOM 1587 C CA . VAL B 1 50 ? -5.141 -3.621 -9.617 1 96.62 50 VAL B CA 1
ATOM 1588 C C . VAL B 1 50 ? -4.996 -2.104 -9.711 1 96.62 50 VAL B C 1
ATOM 1590 O O . VAL B 1 50 ? -5.902 -1.414 -10.18 1 96.62 50 VAL B O 1
ATOM 1593 N N . ILE B 1 51 ? -3.887 -1.627 -9.266 1 93.75 51 ILE B N 1
ATOM 1594 C CA . ILE B 1 51 ? -3.652 -0.188 -9.234 1 93.75 51 ILE B CA 1
ATOM 1595 C C . ILE B 1 51 ? -2.537 0.175 -10.211 1 93.75 51 ILE B C 1
ATOM 1597 O O . ILE B 1 51 ? -1.406 -0.299 -10.078 1 93.75 51 ILE B O 1
ATOM 1601 N N . GLU B 1 52 ? -2.928 1.071 -11.102 1 93.44 52 GLU B N 1
ATOM 1602 C CA . GLU B 1 52 ? -1.974 1.515 -12.109 1 93.44 52 GLU B CA 1
ATOM 1603 C C . GLU B 1 52 ? -0.72 2.102 -11.469 1 93.44 52 GLU B C 1
ATOM 1605 O O . GLU B 1 52 ? -0.81 2.879 -10.516 1 93.44 52 GLU B O 1
ATOM 1610 N N . GLY B 1 53 ? 0.458 1.643 -12.031 1 90.94 53 GLY B N 1
ATOM 1611 C CA . GLY B 1 53 ? 1.722 2.174 -11.547 1 90.94 53 GLY B CA 1
ATOM 1612 C C . GLY B 1 53 ? 2.152 1.58 -10.227 1 90.94 53 GLY B C 1
ATOM 1613 O O . GLY B 1 53 ? 3.174 1.981 -9.656 1 90.94 53 GLY B O 1
ATOM 1614 N N . PHE B 1 54 ? 1.431 0.64 -9.766 1 93.69 54 PHE B N 1
ATOM 1615 C CA . PHE B 1 54 ? 1.753 0.073 -8.461 1 93.69 54 PHE B CA 1
ATOM 1616 C C . PHE B 1 54 ? 1.814 -1.448 -8.531 1 93.69 54 PHE B C 1
ATOM 1618 O O . PHE B 1 54 ? 2.871 -2.02 -8.805 1 93.69 54 PHE B O 1
ATOM 1625 N N . MET B 1 55 ? 0.561 -2.055 -8.508 1 97.06 55 MET B N 1
ATOM 1626 C CA . MET B 1 55 ? 0.631 -3.514 -8.484 1 97.06 55 MET B CA 1
ATOM 1627 C C . MET B 1 55 ? -0.715 -4.129 -8.844 1 97.06 55 MET B C 1
ATOM 1629 O O . MET B 1 55 ? -1.71 -3.418 -8.992 1 97.06 55 MET B O 1
ATOM 1633 N N . ALA B 1 56 ? -0.685 -5.465 -9.086 1 98.19 56 ALA B N 1
ATOM 1634 C CA . ALA B 1 56 ? -1.862 -6.309 -9.281 1 98.19 56 ALA B CA 1
ATOM 1635 C C . ALA B 1 56 ? -1.95 -7.387 -8.211 1 98.19 56 ALA B C 1
ATOM 1637 O O . ALA B 1 56 ? -1.034 -8.195 -8.062 1 98.19 56 ALA B O 1
ATOM 1638 N N . GLN B 1 57 ? -3.023 -7.391 -7.523 1 97.31 57 GLN B N 1
ATOM 1639 C CA . GLN B 1 57 ? -3.197 -8.336 -6.426 1 97.31 57 GLN B CA 1
ATOM 1640 C C . GLN B 1 57 ? -4.195 -9.43 -6.793 1 97.31 57 GLN B C 1
ATOM 1642 O O . GLN B 1 57 ? -5.211 -9.164 -7.438 1 97.31 57 GLN B O 1
ATOM 1647 N N . THR B 1 58 ? -3.895 -10.711 -6.379 1 98.38 58 THR B N 1
ATOM 1648 C CA . THR B 1 58 ? -4.715 -11.891 -6.605 1 98.38 58 THR B CA 1
ATOM 1649 C C . THR B 1 58 ? -4.578 -12.875 -5.449 1 98.38 58 THR B C 1
ATOM 1651 O O . THR B 1 58 ? -3.93 -12.578 -4.445 1 98.38 58 THR B O 1
ATOM 1654 N N . GLY B 1 59 ? -5.363 -13.961 -5.555 1 98.12 59 GLY B N 1
ATOM 1655 C CA . GLY B 1 59 ? -5.172 -15.055 -4.613 1 98.12 59 GLY B CA 1
ATOM 1656 C C . GLY B 1 59 ? -6.27 -15.141 -3.568 1 98.12 59 GLY B C 1
ATOM 1657 O O . GLY B 1 59 ? -6.219 -15.992 -2.68 1 98.12 59 GLY B O 1
ATOM 1658 N N . CYS B 1 60 ? -7.293 -14.344 -3.646 1 96.12 60 CYS B N 1
ATOM 1659 C CA . CYS B 1 60 ? -8.469 -14.461 -2.791 1 96.12 60 CYS B CA 1
ATOM 1660 C C . CYS B 1 60 ? -9.539 -15.32 -3.453 1 96.12 60 CYS B C 1
ATOM 1662 O O . CYS B 1 60 ? -10.086 -14.945 -4.492 1 96.12 60 CYS B O 1
ATOM 1664 N N . PRO B 1 61 ? -9.867 -16.406 -2.785 1 96 61 PRO B N 1
ATOM 1665 C CA . PRO B 1 61 ? -10.859 -17.281 -3.41 1 96 61 PRO B CA 1
ATOM 1666 C C . PRO B 1 61 ? -12.227 -16.625 -3.553 1 96 61 PRO B C 1
ATOM 1668 O O . PRO B 1 61 ? -13.008 -17 -4.434 1 96 61 PRO B O 1
ATOM 1671 N N . GLN B 1 62 ? -12.516 -15.617 -2.799 1 92.31 62 GLN B N 1
ATOM 1672 C CA . GLN B 1 62 ? -13.789 -14.914 -2.877 1 92.31 62 GLN B CA 1
ATOM 1673 C C . GLN B 1 62 ? -13.719 -13.758 -3.865 1 92.31 62 GLN B C 1
ATOM 1675 O O . GLN B 1 62 ? -14.75 -13.172 -4.219 1 92.31 62 GLN B O 1
ATOM 1680 N N . GLY B 1 63 ? -12.508 -13.414 -4.25 1 91.94 63 GLY B N 1
ATOM 1681 C CA . GLY B 1 63 ? -12.312 -12.328 -5.199 1 91.94 63 GLY B CA 1
ATOM 1682 C C . GLY B 1 63 ? -12.594 -10.961 -4.605 1 91.94 63 GLY B C 1
ATOM 1683 O O . GLY B 1 63 ? -12.836 -10 -5.34 1 91.94 63 GLY B O 1
ATOM 1684 N N . THR B 1 64 ? -12.602 -10.883 -3.256 1 87.31 64 THR B N 1
ATOM 1685 C CA . THR B 1 64 ? -12.977 -9.641 -2.59 1 87.31 64 THR B CA 1
ATOM 1686 C C . THR B 1 64 ? -11.789 -9.07 -1.813 1 87.31 64 THR B C 1
ATOM 1688 O O . THR B 1 64 ? -11.844 -7.934 -1.334 1 87.31 64 THR B O 1
ATOM 1691 N N . GLY B 1 65 ? -10.836 -9.836 -1.671 1 89.56 65 GLY B N 1
ATOM 1692 C CA . GLY B 1 65 ? -9.68 -9.422 -0.894 1 89.56 65 GLY B CA 1
ATOM 1693 C C . GLY B 1 65 ? -9.789 -9.781 0.576 1 89.56 65 GLY B C 1
ATOM 1694 O O . GLY B 1 65 ? -8.867 -9.516 1.353 1 89.56 65 GLY B O 1
ATOM 1695 N N . THR B 1 66 ? -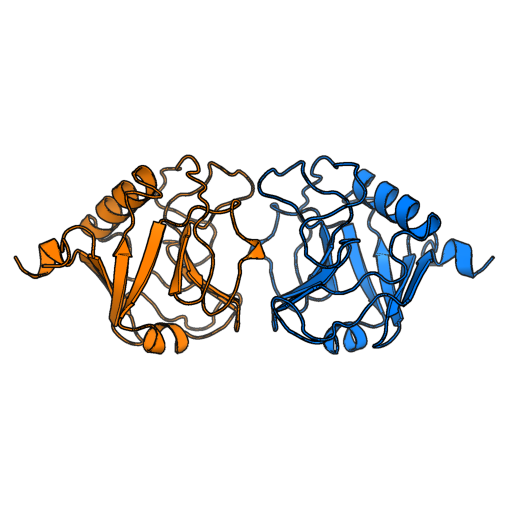10.82 -10.484 0.996 1 86.44 66 THR B N 1
ATOM 1696 C CA . THR B 1 66 ? -11.055 -10.734 2.412 1 86.44 66 THR B CA 1
ATOM 1697 C C . THR B 1 66 ? -10.867 -12.219 2.74 1 86.44 66 THR B C 1
ATOM 1699 O O . THR B 1 66 ? -11.039 -12.633 3.889 1 86.44 66 THR B O 1
ATOM 1702 N N . GLY B 1 67 ? -10.453 -12.977 1.767 1 88.69 67 GLY B N 1
ATOM 1703 C CA . GLY B 1 67 ? -10.344 -14.414 1.977 1 88.69 67 GLY B CA 1
ATOM 1704 C C . GLY B 1 67 ? -8.93 -14.938 1.797 1 88.69 67 GLY B C 1
ATOM 1705 O O . GLY B 1 67 ? -8.008 -14.172 1.523 1 88.69 67 GLY B O 1
ATOM 1706 N N . GLY B 1 68 ? -8.828 -16.297 2.057 1 94.94 68 GLY B N 1
ATOM 1707 C CA . GLY B 1 68 ? -7.578 -17.031 1.922 1 94.94 68 GLY B CA 1
ATOM 1708 C C . GLY B 1 68 ? -7.754 -18.531 1.957 1 94.94 68 GLY B C 1
ATOM 1709 O O . GLY B 1 68 ? -8.875 -19.031 1.808 1 94.94 68 GLY B O 1
ATOM 1710 N N . SER B 1 69 ? -6.633 -19.125 1.982 1 96.88 69 SER B N 1
ATOM 1711 C CA . SER B 1 69 ? -6.652 -20.578 2.002 1 96.88 69 SER B CA 1
ATOM 1712 C C . SER B 1 69 ? -6.98 -21.109 3.395 1 96.88 69 SER B C 1
ATOM 1714 O O . SER B 1 69 ? -7.328 -22.281 3.551 1 96.88 69 SER B O 1
ATOM 1716 N N . GLY B 1 70 ? -6.844 -20.328 4.363 1 95.5 70 GLY B N 1
ATOM 1717 C CA . GLY B 1 70 ? -7.156 -20.75 5.719 1 95.5 70 GLY B CA 1
ATOM 1718 C C . GLY B 1 70 ? -5.922 -21.016 6.562 1 95.5 70 GLY B C 1
ATOM 1719 O O . GLY B 1 70 ? -6.023 -21.234 7.77 1 95.5 70 GLY B O 1
ATOM 1720 N N . LYS B 1 71 ? -4.77 -20.969 6.02 1 96.38 71 LYS B N 1
ATOM 1721 C CA . LYS B 1 71 ? -3.51 -21.172 6.727 1 96.38 71 LYS B CA 1
ATOM 1722 C C . LYS B 1 71 ? -2.641 -19.922 6.672 1 96.38 71 LYS B C 1
ATOM 1724 O O . LYS B 1 71 ? -2.201 -19.516 5.594 1 96.38 71 LYS B O 1
ATOM 1729 N N . LYS B 1 72 ? -2.322 -19.406 7.848 1 96.94 72 LYS B N 1
ATOM 1730 C CA . LYS B 1 72 ? -1.496 -18.203 7.918 1 96.94 72 LYS B CA 1
ATOM 1731 C C . LYS B 1 72 ? -0.012 -18.562 7.938 1 96.94 72 LYS B C 1
ATOM 1733 O O . LYS B 1 72 ? 0.366 -19.641 8.391 1 96.94 72 LYS B O 1
ATOM 1738 N N . LEU B 1 73 ? 0.729 -17.562 7.438 1 97.88 73 LEU B N 1
ATOM 1739 C CA . LEU B 1 73 ? 2.174 -17.75 7.363 1 97.88 73 LEU B CA 1
ATOM 1740 C C . LEU B 1 73 ? 2.898 -16.672 8.172 1 97.88 73 LEU B C 1
ATOM 1742 O O . LEU B 1 73 ? 2.51 -15.508 8.148 1 97.88 73 LEU B O 1
ATOM 1746 N N . LYS B 1 74 ? 3.865 -17.156 8.852 1 97.25 74 LYS B N 1
ATOM 1747 C CA . LYS B 1 74 ? 4.762 -16.188 9.484 1 97.25 74 LYS B CA 1
ATOM 1748 C C . LYS B 1 74 ? 5.551 -15.414 8.438 1 97.25 74 LYS B C 1
ATOM 1750 O O . LYS B 1 74 ? 6.027 -15.98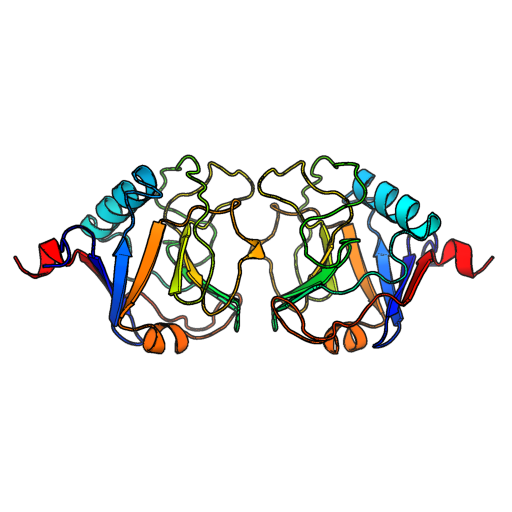4 7.457 1 97.25 74 LYS B O 1
ATOM 1755 N N . ALA B 1 75 ? 5.762 -14.172 8.719 1 97.12 75 ALA B N 1
ATOM 1756 C CA . ALA B 1 75 ? 6.477 -13.32 7.77 1 97.12 75 ALA B CA 1
ATOM 1757 C C . ALA B 1 75 ? 7.914 -13.789 7.578 1 97.12 75 ALA B C 1
ATOM 1759 O O . ALA B 1 75 ? 8.562 -14.227 8.531 1 97.12 75 ALA B O 1
ATOM 1760 N N . GLU B 1 76 ? 8.406 -13.695 6.398 1 98.25 76 GLU B N 1
ATOM 1761 C CA . GLU B 1 76 ? 9.797 -13.914 6.023 1 98.25 76 GLU B CA 1
ATOM 1762 C C . GLU B 1 76 ? 10.375 -12.703 5.301 1 98.25 76 GLU B C 1
ATOM 1764 O O . GLU B 1 76 ? 10.938 -12.828 4.211 1 98.25 76 GLU B O 1
ATOM 1769 N N . PHE B 1 77 ? 10.211 -11.656 5.957 1 96.75 77 PHE B N 1
ATOM 1770 C CA . PHE B 1 77 ? 10.664 -10.414 5.348 1 96.75 77 PHE B CA 1
ATOM 1771 C C . PHE B 1 77 ? 12.117 -10.523 4.898 1 96.75 77 PHE B C 1
ATOM 1773 O O . PHE B 1 77 ? 12.93 -11.156 5.578 1 96.75 77 PHE B O 1
ATOM 1780 N N . ASN B 1 78 ? 12.414 -9.922 3.758 1 97.81 78 ASN B N 1
ATOM 1781 C CA . ASN B 1 78 ? 13.758 -9.961 3.193 1 97.81 78 ASN B CA 1
ATOM 1782 C C . ASN B 1 78 ? 14.102 -8.672 2.457 1 97.81 78 ASN B C 1
ATOM 1784 O O . ASN B 1 78 ? 13.266 -7.77 2.354 1 97.81 78 ASN B O 1
ATOM 1788 N N . LYS B 1 79 ? 15.328 -8.594 1.914 1 96.44 79 LYS B N 1
ATOM 1789 C CA . LYS B 1 79 ? 15.844 -7.32 1.413 1 96.44 79 LYS B CA 1
ATOM 1790 C C . LYS B 1 79 ? 15.602 -7.184 -0.089 1 96.44 79 LYS B C 1
ATOM 1792 O O . LYS B 1 79 ? 16.047 -6.215 -0.707 1 96.44 79 LYS B O 1
ATOM 1797 N N . GLU B 1 80 ? 14.938 -8.156 -0.663 1 97.81 80 GLU B N 1
ATOM 1798 C CA . GLU B 1 80 ? 14.672 -8.062 -2.096 1 97.81 80 GLU B CA 1
ATOM 1799 C C . GLU B 1 80 ? 13.773 -6.875 -2.416 1 97.81 80 GLU B C 1
ATOM 1801 O O . GLU B 1 80 ? 12.711 -6.707 -1.81 1 97.81 80 GLU B O 1
ATOM 1806 N N . PRO B 1 81 ? 14.266 -6.07 -3.383 1 96.94 81 PRO B N 1
ATOM 1807 C CA . PRO B 1 81 ? 13.492 -4.855 -3.658 1 96.94 81 PRO B CA 1
ATOM 1808 C C . PRO B 1 81 ? 12.18 -5.145 -4.375 1 96.94 81 PRO B C 1
ATOM 1810 O O . PRO B 1 81 ? 12.117 -6.043 -5.223 1 96.94 81 PRO B O 1
ATOM 1813 N N . HIS B 1 82 ? 11.195 -4.355 -4.035 1 97.06 82 HIS B N 1
ATOM 1814 C CA . HIS B 1 82 ? 9.922 -4.391 -4.742 1 97.06 82 HIS B CA 1
ATOM 1815 C C . HIS B 1 82 ? 9.969 -3.529 -6.004 1 97.06 82 HIS B C 1
ATOM 1817 O O . HIS B 1 82 ? 9.562 -2.363 -5.977 1 97.06 82 HIS B O 1
ATOM 1823 N N . VAL B 1 83 ? 10.414 -4.145 -7.07 1 97.5 83 VAL B N 1
ATOM 1824 C CA . VAL B 1 83 ? 10.508 -3.492 -8.367 1 97.5 83 VAL B CA 1
ATOM 1825 C C . VAL B 1 83 ? 9.648 -4.234 -9.383 1 97.5 83 VAL B C 1
ATOM 1827 O O . VAL B 1 83 ? 9 -5.23 -9.055 1 97.5 83 VAL B O 1
ATOM 1830 N N . ARG B 1 84 ? 9.594 -3.695 -10.617 1 98 84 ARG B N 1
ATOM 1831 C CA . ARG B 1 84 ? 8.781 -4.285 -11.68 1 98 84 ARG B CA 1
ATOM 1832 C C . ARG B 1 84 ? 9.016 -5.789 -11.773 1 98 84 ARG B C 1
ATOM 1834 O O . ARG B 1 84 ? 10.164 -6.242 -11.852 1 98 84 ARG B O 1
ATOM 1841 N N . GLY B 1 85 ? 7.949 -6.551 -11.609 1 98.81 85 GLY B N 1
ATOM 1842 C CA . GLY B 1 85 ? 8.008 -7.996 -11.773 1 98.81 85 GLY B CA 1
ATOM 1843 C C . GLY B 1 85 ? 8.117 -8.742 -10.453 1 98.81 85 GLY B C 1
ATOM 1844 O O . GLY B 1 85 ? 7.898 -9.953 -10.398 1 98.81 85 GLY B O 1
ATOM 1845 N N . THR B 1 86 ? 8.438 -8.055 -9.383 1 98.88 86 THR B N 1
ATOM 1846 C CA . THR B 1 86 ? 8.539 -8.695 -8.078 1 98.88 86 THR B CA 1
ATOM 1847 C C . THR B 1 86 ? 7.184 -9.234 -7.637 1 98.88 86 THR B C 1
ATOM 1849 O O . THR B 1 86 ? 6.16 -8.562 -7.801 1 98.88 86 THR B O 1
ATOM 1852 N N . THR B 1 87 ? 7.152 -10.445 -7.141 1 98.94 87 THR B N 1
ATOM 1853 C CA . THR B 1 87 ? 5.969 -11.039 -6.527 1 98.94 87 THR B CA 1
ATOM 1854 C C . THR B 1 87 ? 6.129 -11.117 -5.012 1 98.94 87 THR B C 1
ATOM 1856 O O . THR B 1 87 ? 7.137 -11.625 -4.512 1 98.94 87 THR B O 1
ATOM 1859 N N . SER B 1 88 ? 5.117 -10.633 -4.332 1 98.75 88 SER B N 1
ATOM 1860 C CA . SER B 1 88 ? 5.199 -10.469 -2.885 1 98.75 88 SER B CA 1
ATOM 1861 C C . SER B 1 88 ? 3.889 -10.859 -2.209 1 98.75 88 SER B C 1
ATOM 1863 O O . SER B 1 88 ? 2.816 -10.742 -2.807 1 98.75 88 SER B O 1
ATOM 1865 N N . MET B 1 89 ? 4 -11.336 -0.968 1 98.38 89 MET B N 1
ATOM 1866 C CA . MET B 1 89 ? 2.844 -11.844 -0.237 1 98.38 89 MET B CA 1
ATOM 1867 C C . MET B 1 89 ? 2.023 -10.703 0.349 1 98.38 89 MET B C 1
ATOM 1869 O O . MET B 1 89 ? 2.566 -9.828 1.029 1 98.38 89 MET B O 1
ATOM 1873 N N . ALA B 1 90 ? 0.756 -10.727 -0.075 1 96.06 90 ALA B N 1
ATOM 1874 C CA . ALA B 1 90 ? -0.155 -9.797 0.582 1 96.06 90 ALA B CA 1
ATOM 1875 C C . ALA B 1 90 ? -0.407 -10.203 2.031 1 96.06 90 ALA B C 1
ATOM 1877 O O . ALA B 1 90 ? -0.286 -11.383 2.381 1 96.06 90 ALA B O 1
ATOM 1878 N N . ARG B 1 91 ? -0.835 -9.203 2.867 1 91.5 91 ARG B N 1
ATOM 1879 C CA . ARG B 1 91 ? -1.116 -9.492 4.27 1 91.5 91 ARG B CA 1
ATOM 1880 C C . ARG B 1 91 ? -2.098 -8.484 4.852 1 91.5 91 ARG B C 1
ATOM 1882 O O . ARG B 1 91 ? -2.35 -7.438 4.25 1 91.5 91 ARG B O 1
ATOM 1889 N N . ALA B 1 92 ? -2.629 -8.914 6.016 1 88 92 ALA B N 1
ATOM 1890 C CA . ALA B 1 92 ? -3.371 -7.957 6.832 1 88 92 ALA B CA 1
ATOM 1891 C C . ALA B 1 92 ? -2.428 -7.133 7.703 1 88 92 ALA B C 1
ATOM 1893 O O . ALA B 1 92 ? -1.219 -7.098 7.465 1 88 92 ALA B O 1
ATOM 1894 N N . ALA B 1 93 ? -2.959 -6.453 8.672 1 84.06 93 ALA B N 1
ATOM 1895 C CA . ALA B 1 93 ? -2.18 -5.555 9.516 1 84.06 93 ALA B CA 1
ATOM 1896 C C . ALA B 1 93 ? -1.042 -6.297 10.203 1 84.06 93 ALA B C 1
ATOM 1898 O O . ALA B 1 93 ? 0.081 -5.793 10.281 1 84.06 93 ALA B O 1
ATOM 1899 N N . SER B 1 94 ? -1.325 -7.445 10.656 1 86.94 94 SER B N 1
ATOM 1900 C CA . SER B 1 94 ? -0.302 -8.242 11.328 1 86.94 94 SER B CA 1
ATOM 1901 C C . SER B 1 94 ? 0.715 -8.789 10.328 1 86.94 94 SER B C 1
ATOM 1903 O O . SER B 1 94 ? 0.343 -9.281 9.258 1 86.94 94 SER B O 1
ATOM 1905 N N . PRO B 1 95 ? 2.023 -8.719 10.68 1 90.88 95 PRO B N 1
ATOM 1906 C CA . PRO B 1 95 ? 3.043 -9.258 9.773 1 90.88 95 PRO B CA 1
ATOM 1907 C C . PRO B 1 95 ? 2.877 -10.758 9.531 1 90.88 95 PRO B C 1
ATOM 1909 O O . PRO B 1 95 ? 3.252 -11.258 8.469 1 90.88 95 PRO B O 1
ATOM 1912 N N . ASP B 1 96 ? 2.318 -11.445 10.5 1 94.5 96 ASP B N 1
ATOM 1913 C CA . ASP B 1 96 ? 2.191 -12.898 10.422 1 94.5 96 ASP B CA 1
ATOM 1914 C C . ASP B 1 96 ? 0.794 -13.305 9.961 1 94.5 96 ASP B C 1
ATOM 1916 O O . ASP B 1 96 ? 0.178 -14.203 10.539 1 94.5 96 ASP B O 1
ATOM 1920 N N . SER B 1 97 ? 0.33 -12.609 8.922 1 92.81 97 SER B N 1
ATOM 1921 C CA . SER B 1 97 ? -1.045 -12.844 8.484 1 92.81 97 SER B CA 1
ATOM 1922 C C . SER B 1 97 ? -1.102 -13.258 7.02 1 92.81 97 SER B C 1
ATOM 1924 O O . SER B 1 97 ? -2.186 -13.367 6.441 1 92.81 97 SER B O 1
ATOM 1926 N N . GLY B 1 98 ? 0.063 -13.445 6.371 1 95.25 98 GLY B N 1
ATOM 1927 C CA . GLY B 1 98 ? 0.049 -13.961 5.012 1 95.25 98 GLY B CA 1
ATOM 1928 C C . GLY B 1 98 ? -0.676 -15.289 4.887 1 95.25 98 GLY B C 1
ATOM 1929 O O . GLY B 1 98 ? -0.643 -16.109 5.805 1 95.25 98 GLY B O 1
ATOM 1930 N N . ASP B 1 99 ? -1.227 -15.531 3.68 1 96.44 99 ASP B N 1
ATOM 1931 C CA . ASP B 1 99 ? -2.029 -16.734 3.471 1 96.44 99 ASP B CA 1
ATOM 1932 C C . ASP B 1 99 ? -1.92 -17.219 2.027 1 96.44 99 ASP B C 1
ATOM 1934 O O . ASP B 1 99 ? -0.966 -17.922 1.674 1 96.44 99 ASP B O 1
ATOM 1938 N N . SER B 1 100 ? -2.877 -16.766 1.148 1 98.38 100 SER B N 1
ATOM 1939 C CA . SER B 1 100 ? -2.852 -17.234 -0.233 1 98.38 100 SER B CA 1
ATOM 1940 C C . SER B 1 100 ? -2.721 -16.078 -1.21 1 98.38 100 SER B C 1
ATOM 1942 O O . SER B 1 100 ? -2.438 -16.281 -2.393 1 98.38 100 SER B O 1
ATOM 1944 N N . GLN B 1 101 ? -2.977 -14.914 -0.704 1 98.19 101 GLN B N 1
ATOM 1945 C CA . GLN B 1 101 ? -3.004 -13.773 -1.612 1 98.19 101 GLN B CA 1
ATOM 1946 C C . GLN B 1 101 ? -1.601 -13.219 -1.846 1 98.19 101 GLN B C 1
ATOM 1948 O O . GLN B 1 101 ? -0.787 -13.172 -0.921 1 98.19 101 GLN B O 1
ATOM 1953 N N . PHE B 1 102 ? -1.333 -12.773 -3.096 1 98.75 102 PHE B N 1
ATOM 1954 C CA . PHE B 1 102 ? -0.068 -12.133 -3.441 1 98.75 102 PHE B CA 1
ATOM 1955 C C . PHE B 1 102 ? -0.274 -11.07 -4.516 1 98.75 102 PHE B C 1
ATOM 1957 O O . PHE B 1 102 ? -1.371 -10.938 -5.059 1 98.75 102 PHE B O 1
ATOM 1964 N N . PHE B 1 103 ? 0.784 -10.242 -4.754 1 98.56 103 PHE B N 1
ATOM 1965 C CA . PHE B 1 103 ? 0.701 -9.227 -5.797 1 98.56 103 PHE B CA 1
ATOM 1966 C C . PHE B 1 103 ? 1.963 -9.227 -6.652 1 98.56 103 PHE B C 1
ATOM 1968 O O . PHE B 1 103 ? 2.996 -9.758 -6.242 1 98.56 103 PHE B O 1
ATOM 1975 N N . ILE B 1 104 ? 1.808 -8.711 -7.816 1 98.88 104 ILE B N 1
ATOM 1976 C CA . ILE B 1 104 ? 2.889 -8.492 -8.773 1 98.88 104 ILE B CA 1
ATOM 1977 C C . ILE B 1 104 ? 3.086 -6.996 -9 1 98.88 104 ILE B C 1
ATOM 1979 O O . ILE B 1 104 ? 2.146 -6.285 -9.367 1 98.88 104 ILE B O 1
ATOM 1983 N N . CYS B 1 105 ? 4.281 -6.551 -8.859 1 98.31 105 CYS B N 1
ATOM 1984 C CA . CYS B 1 105 ? 4.566 -5.125 -8.977 1 98.31 105 CYS B CA 1
ATOM 1985 C C . CYS B 1 105 ? 4.629 -4.707 -10.445 1 98.31 105 CYS B C 1
ATOM 1987 O O . CYS B 1 105 ? 5.309 -5.348 -11.25 1 98.31 105 CYS B O 1
ATOM 1989 N N . PHE B 1 106 ? 3.906 -3.586 -10.734 1 97.25 106 PHE B N 1
ATOM 1990 C CA . PHE B 1 106 ? 4.012 -2.986 -12.062 1 97.25 106 PHE B CA 1
ATOM 1991 C C . PHE B 1 106 ? 5.281 -2.152 -12.172 1 97.25 106 PHE B C 1
ATOM 1993 O O . PHE B 1 106 ? 5.848 -2.023 -13.266 1 97.25 106 PHE B O 1
ATOM 2000 N N . ASP B 1 107 ? 5.566 -1.515 -11.133 1 94.69 107 ASP B N 1
ATOM 2001 C CA . ASP B 1 107 ? 6.641 -0.526 -11.102 1 94.69 107 ASP B CA 1
ATOM 2002 C C . ASP B 1 107 ? 7.309 -0.485 -9.727 1 94.69 107 ASP B C 1
ATOM 2004 O O . ASP B 1 107 ? 7.094 -1.371 -8.898 1 94.69 107 ASP B O 1
ATOM 2008 N N . ASP B 1 108 ? 8.227 0.489 -9.617 1 92.88 108 ASP B N 1
ATOM 2009 C CA . ASP B 1 108 ? 9 0.634 -8.391 1 92.88 108 ASP B CA 1
ATOM 2010 C C . ASP B 1 108 ? 8.086 0.822 -7.184 1 92.88 108 ASP B C 1
ATOM 2012 O O . ASP B 1 108 ? 7.219 1.697 -7.184 1 92.88 108 ASP B O 1
ATOM 2016 N N . ALA B 1 109 ? 8.164 -0.051 -6.238 1 92.25 109 ALA B N 1
ATOM 2017 C CA . ALA B 1 109 ? 7.43 -0.011 -4.973 1 92.25 109 ALA B CA 1
ATOM 2018 C C . ALA B 1 109 ? 8.367 -0.263 -3.791 1 92.25 109 ALA B C 1
ATOM 2020 O O . ALA B 1 109 ? 8.023 -1.011 -2.871 1 92.25 109 ALA B O 1
ATOM 2021 N N . ARG B 1 110 ? 9.555 0.226 -3.758 1 88.88 110 ARG B N 1
ATOM 2022 C CA . ARG B 1 110 ? 10.602 -0.051 -2.777 1 88.88 110 ARG B CA 1
ATOM 2023 C C . ARG B 1 110 ? 10.18 0.408 -1.386 1 88.88 110 ARG B C 1
ATOM 2025 O O . ARG B 1 110 ? 10.773 -0.003 -0.386 1 88.88 110 ARG B O 1
ATOM 2032 N N . PHE B 1 111 ? 9.117 1.249 -1.33 1 80.44 111 PHE B N 1
ATOM 2033 C CA . PHE B 1 111 ? 8.594 1.629 -0.023 1 80.44 111 PHE B CA 1
ATOM 2034 C C . PHE B 1 111 ? 8.055 0.411 0.722 1 80.44 111 PHE B C 1
ATOM 2036 O O . PHE B 1 111 ? 7.855 0.46 1.937 1 80.44 111 PHE B O 1
ATOM 2043 N N . LEU B 1 112 ? 7.844 -0.604 0.085 1 90.25 112 LEU B N 1
ATOM 2044 C CA . LEU B 1 112 ? 7.367 -1.841 0.693 1 90.25 112 LEU B CA 1
ATOM 2045 C C . LEU B 1 112 ? 8.531 -2.691 1.182 1 90.25 112 LEU B C 1
ATOM 2047 O O . LEU B 1 112 ? 8.336 -3.67 1.905 1 90.25 112 LEU B O 1
ATOM 2051 N N . ASP B 1 113 ? 9.75 -2.322 0.889 1 91.44 113 ASP B N 1
ATOM 2052 C CA . ASP B 1 113 ? 10.922 -3.131 1.209 1 91.44 113 ASP B CA 1
ATOM 2053 C C . ASP B 1 113 ? 11.008 -3.412 2.707 1 91.44 113 ASP B C 1
ATOM 2055 O O . ASP B 1 113 ? 10.75 -2.525 3.525 1 91.44 113 ASP B O 1
ATOM 2059 N N . ASN B 1 114 ? 11.258 -4.656 3.016 1 91.31 114 ASN B N 1
ATOM 2060 C CA . ASN B 1 114 ? 11.461 -5.109 4.387 1 91.31 114 ASN B CA 1
ATOM 2061 C C . ASN B 1 114 ? 10.156 -5.117 5.172 1 91.31 114 ASN B C 1
ATOM 2063 O O . ASN B 1 114 ? 10.164 -5.23 6.402 1 91.31 114 ASN B O 1
ATOM 2067 N N . GLN B 1 115 ? 9.102 -4.938 4.484 1 89.38 115 GLN B N 1
ATOM 2068 C CA . GLN B 1 115 ? 7.797 -4.918 5.141 1 89.38 115 GLN B CA 1
ATOM 2069 C C . GLN B 1 115 ? 6.895 -6.031 4.613 1 89.38 115 GLN B C 1
ATOM 2071 O O . GLN B 1 115 ? 5.898 -6.383 5.25 1 89.38 115 GLN B O 1
ATOM 2076 N N . TYR B 1 116 ? 7.203 -6.477 3.523 1 95.69 116 TYR B N 1
ATOM 2077 C CA . TYR B 1 116 ? 6.484 -7.578 2.887 1 95.69 116 TYR B CA 1
ATOM 2078 C C . TYR B 1 116 ? 7.441 -8.688 2.479 1 95.69 116 TYR B C 1
ATOM 2080 O O . TYR B 1 116 ? 8.641 -8.461 2.332 1 95.69 116 TYR B O 1
ATOM 2088 N N . THR B 1 117 ? 6.895 -9.883 2.297 1 98.06 117 THR B N 1
ATOM 2089 C CA . THR B 1 117 ? 7.691 -11.055 1.946 1 98.06 117 THR B CA 1
ATOM 2090 C C . THR B 1 117 ? 7.762 -11.227 0.432 1 98.06 117 THR B C 1
ATOM 2092 O O . THR B 1 117 ? 6.773 -11.609 -0.2 1 98.06 117 THR B O 1
ATOM 2095 N N . VAL B 1 118 ? 8.898 -10.961 -0.105 1 98.81 118 VAL B N 1
ATOM 2096 C CA . VAL B 1 118 ? 9.133 -11.281 -1.511 1 98.81 118 VAL B CA 1
ATOM 2097 C C . VAL B 1 118 ? 9.398 -12.773 -1.666 1 98.81 118 VAL B C 1
ATOM 2099 O O . VAL B 1 118 ? 10.258 -13.336 -0.979 1 98.81 118 VAL B O 1
ATOM 2102 N N . TRP B 1 119 ? 8.641 -13.367 -2.59 1 98.88 119 TRP B N 1
ATOM 2103 C CA . TRP B 1 119 ? 8.82 -14.805 -2.727 1 98.88 119 TRP B CA 1
ATOM 2104 C C . TRP B 1 119 ? 9.125 -15.188 -4.172 1 98.88 119 TRP B C 1
ATOM 2106 O O . TRP B 1 119 ? 9.367 -16.359 -4.477 1 98.88 119 TRP B O 1
ATOM 2116 N N . GLY B 1 120 ? 9.125 -14.219 -5.121 1 98.81 120 GLY B N 1
ATOM 2117 C CA . GLY B 1 120 ? 9.406 -14.555 -6.508 1 98.81 120 GLY B CA 1
ATOM 2118 C C . GLY B 1 120 ? 9.531 -13.336 -7.406 1 98.81 120 GLY B C 1
ATOM 2119 O O . GLY B 1 120 ? 9.516 -12.203 -6.926 1 98.81 120 GLY B O 1
ATOM 2120 N N . LYS B 1 121 ? 9.719 -13.695 -8.75 1 98.81 121 LYS B N 1
ATOM 2121 C CA . LYS B 1 121 ? 9.852 -12.664 -9.773 1 98.81 121 LYS B CA 1
ATOM 2122 C C . LYS B 1 121 ? 9.359 -13.164 -11.125 1 98.81 121 LYS B C 1
ATOM 2124 O O . LYS B 1 121 ? 9.641 -14.305 -11.508 1 98.81 121 LYS B O 1
ATOM 2129 N N . VAL B 1 122 ? 8.664 -12.305 -11.766 1 98.88 122 VAL B N 1
ATOM 2130 C CA . VAL B 1 122 ? 8.242 -12.625 -13.125 1 98.88 122 VAL B CA 1
ATOM 2131 C C . VAL B 1 122 ? 9.461 -12.648 -14.047 1 98.88 122 VAL B C 1
ATOM 2133 O O . VAL B 1 122 ? 10.227 -11.688 -14.102 1 98.88 122 VAL B O 1
ATOM 2136 N N . ILE B 1 123 ? 9.57 -13.711 -14.742 1 98.62 123 ILE B N 1
ATOM 2137 C CA . ILE B 1 123 ? 10.727 -13.828 -15.625 1 98.62 123 ILE B CA 1
ATOM 2138 C C . ILE B 1 123 ? 10.258 -13.844 -17.078 1 98.62 123 ILE B C 1
ATOM 2140 O O . ILE B 1 123 ? 11.055 -13.648 -18 1 98.62 123 ILE B O 1
ATOM 2144 N N . GLU B 1 124 ? 9.039 -14.109 -17.375 1 98.62 124 GLU B N 1
ATOM 2145 C CA . GLU B 1 124 ? 8.406 -14.055 -18.688 1 98.62 124 GLU B CA 1
ATOM 2146 C C . GLU B 1 124 ? 6.945 -13.625 -18.578 1 98.62 124 GLU B C 1
ATOM 2148 O O . GLU B 1 124 ? 6.234 -14.055 -17.672 1 98.62 124 GLU B O 1
ATOM 2153 N N . GLY B 1 125 ? 6.508 -12.758 -19.562 1 98.81 125 GLY B N 1
ATOM 2154 C CA . GLY B 1 125 ? 5.086 -12.461 -19.641 1 98.81 125 GLY B CA 1
ATOM 2155 C C . GLY B 1 125 ? 4.691 -11.219 -18.859 1 98.81 125 GLY B C 1
ATOM 2156 O O . GLY B 1 125 ? 3.512 -11.016 -18.578 1 98.81 125 GLY B O 1
ATOM 2157 N N . MET B 1 126 ? 5.66 -10.383 -18.516 1 98.81 126 MET B N 1
ATOM 2158 C CA . MET B 1 126 ? 5.328 -9.156 -17.797 1 98.81 126 MET B CA 1
ATOM 2159 C C . MET B 1 126 ? 4.402 -8.273 -18.641 1 98.81 126 MET B C 1
ATOM 2161 O O . MET B 1 126 ? 3.553 -7.566 -18.094 1 98.81 126 MET B O 1
ATOM 2165 N N . GLU B 1 127 ? 4.539 -8.328 -19.953 1 98.69 127 GLU B N 1
ATOM 2166 C CA . GLU B 1 127 ? 3.652 -7.574 -20.828 1 98.69 127 GLU B CA 1
ATOM 2167 C C . GLU B 1 127 ? 2.201 -8.016 -20.656 1 98.69 127 GLU B C 1
ATOM 2169 O O . GLU B 1 127 ? 1.28 -7.219 -20.859 1 98.69 127 GLU B O 1
ATOM 2174 N N . ASN B 1 128 ? 1.983 -9.273 -20.359 1 98.88 128 ASN B N 1
ATOM 2175 C CA . ASN B 1 128 ? 0.635 -9.758 -20.094 1 98.88 128 ASN B CA 1
ATOM 2176 C C . ASN B 1 128 ? 0.115 -9.266 -18.75 1 98.88 128 ASN B C 1
ATOM 2178 O O . ASN B 1 128 ? -1.073 -8.969 -18.609 1 98.88 128 ASN B O 1
ATOM 2182 N N . VAL B 1 129 ? 0.997 -9.172 -17.734 1 98.81 129 VAL B N 1
ATOM 2183 C CA . VAL B 1 129 ? 0.63 -8.586 -16.453 1 98.81 129 VAL B CA 1
ATOM 2184 C C . VAL B 1 129 ? 0.208 -7.129 -16.656 1 98.81 129 VAL B C 1
ATOM 2186 O O . VAL B 1 129 ? -0.769 -6.676 -16.062 1 98.81 129 VAL B O 1
ATOM 2189 N N . ASP B 1 130 ? 0.881 -6.449 -17.578 1 98.38 130 ASP B N 1
ATOM 2190 C CA . ASP B 1 130 ? 0.614 -5.039 -17.844 1 98.38 130 ASP B CA 1
ATOM 2191 C C . ASP B 1 130 ? -0.792 -4.844 -18.406 1 98.38 130 ASP B C 1
ATOM 2193 O O . ASP B 1 130 ? -1.354 -3.752 -18.312 1 98.38 130 ASP B O 1
ATOM 2197 N N . LYS B 1 131 ? -1.36 -5.879 -18.922 1 98.56 131 LYS 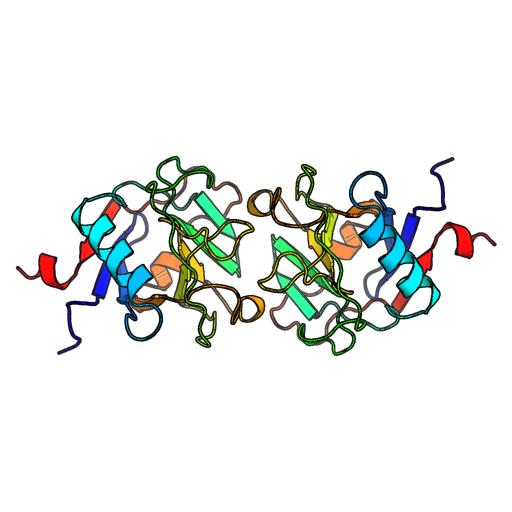B N 1
ATOM 2198 C CA . LYS B 1 131 ? -2.66 -5.781 -19.578 1 98.56 131 LYS B CA 1
ATOM 2199 C C . LYS B 1 131 ? -3.797 -5.992 -18.594 1 98.56 131 LYS B C 1
ATOM 2201 O O . LYS B 1 131 ? -4.957 -5.711 -18.891 1 98.56 131 LYS B O 1
ATOM 2206 N N . ILE B 1 132 ? -3.453 -6.477 -17.453 1 98.31 132 ILE B N 1
ATOM 2207 C CA . ILE B 1 132 ? -4.496 -6.781 -16.484 1 98.31 132 ILE B CA 1
ATOM 2208 C C . ILE B 1 132 ? -5.301 -5.523 -16.172 1 98.31 132 ILE B C 1
ATOM 2210 O O . ILE B 1 132 ? -4.73 -4.449 -15.961 1 98.31 132 ILE B O 1
ATOM 2214 N N . LYS B 1 133 ? -6.621 -5.676 -16.172 1 97.56 133 LYS B N 1
ATOM 2215 C CA . LYS B 1 133 ? -7.531 -4.547 -16.016 1 97.56 133 LYS B CA 1
ATOM 2216 C C . LYS B 1 133 ? -7.355 -3.885 -14.656 1 97.56 133 LYS B C 1
ATOM 2218 O O . LYS B 1 133 ? -7.285 -4.57 -13.633 1 97.56 133 LYS B O 1
ATOM 2223 N N . ARG B 1 134 ? -7.32 -2.568 -14.672 1 95.44 134 ARG B N 1
ATOM 2224 C CA . ARG B 1 134 ? -7.133 -1.789 -13.453 1 95.44 134 ARG B CA 1
ATOM 2225 C C . ARG B 1 134 ? -8.461 -1.565 -12.734 1 95.44 134 ARG B C 1
ATOM 2227 O O . ARG B 1 134 ? -9.516 -1.57 -13.359 1 95.44 134 ARG B O 1
ATOM 2234 N N . GLY B 1 135 ? -8.359 -1.395 -11.414 1 91.88 135 GLY B N 1
ATOM 2235 C CA . GLY B 1 135 ? -9.516 -1.039 -10.609 1 91.88 135 GLY B CA 1
ATOM 2236 C C . GLY B 1 135 ? -9.383 -1.451 -9.156 1 91.88 135 GLY B C 1
ATOM 2237 O O . GLY B 1 135 ? -8.672 -2.402 -8.836 1 91.88 135 GLY B O 1
ATOM 2238 N N . GLU B 1 136 ? -10.156 -0.755 -8.266 1 84.94 136 GLU B N 1
ATOM 2239 C CA . GLU B 1 136 ? -10.25 -1.062 -6.84 1 84.94 136 GLU B CA 1
ATOM 2240 C C . GLU B 1 136 ? -11.688 -0.936 -6.344 1 84.94 136 GLU B C 1
ATOM 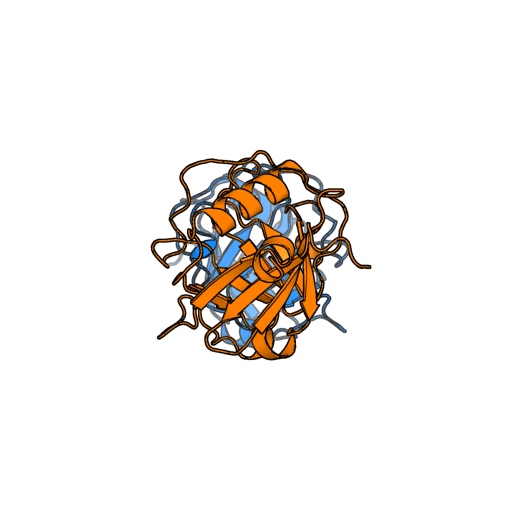2242 O O . GLU B 1 136 ? -12.117 0.144 -5.93 1 84.94 136 GLU B O 1
ATOM 2247 N N . PRO B 1 137 ? -12.602 -1.902 -6.402 1 86.12 137 PRO B N 1
ATOM 2248 C CA . PRO B 1 137 ? -12.281 -3.209 -6.988 1 86.12 137 PRO B CA 1
ATOM 2249 C C . PRO B 1 137 ? -12.344 -3.201 -8.516 1 86.12 137 PRO B C 1
ATOM 2251 O O . PRO B 1 137 ? -12.914 -2.285 -9.109 1 86.12 137 PRO B O 1
ATOM 2254 N N . VAL B 1 138 ? -11.742 -4.246 -9.078 1 92.94 138 VAL B N 1
ATOM 2255 C CA . VAL B 1 138 ? -11.719 -4.355 -10.531 1 92.94 138 VAL B CA 1
ATOM 2256 C C . VAL B 1 138 ? -13.094 -4.797 -11.031 1 92.94 138 VAL B C 1
ATOM 2258 O O . VAL B 1 138 ? -13.695 -5.73 -10.484 1 92.94 138 VAL B O 1
ATOM 2261 N N . GLN B 1 139 ? -13.609 -4.039 -12.008 1 93.69 139 GLN B N 1
ATOM 2262 C CA . GLN B 1 139 ? -14.812 -4.473 -12.711 1 93.69 139 GLN B CA 1
ATOM 2263 C C . GLN B 1 139 ? -14.477 -5.48 -13.805 1 93.69 139 GLN B C 1
ATOM 2265 O O . GLN B 1 139 ? -13.602 -5.23 -14.633 1 93.69 139 GLN B O 1
ATOM 2270 N N . ASN B 1 140 ? -15.227 -6.664 -13.82 1 96 140 ASN B N 1
ATOM 2271 C CA . ASN B 1 140 ? -14.945 -7.742 -14.766 1 96 140 ASN B CA 1
ATOM 2272 C C . ASN B 1 140 ? -13.461 -8.094 -14.781 1 96 140 ASN B C 1
ATOM 2274 O O . ASN B 1 140 ? -12.812 -8.023 -15.828 1 96 140 ASN B O 1
ATOM 2278 N N . PRO B 1 141 ? -13.039 -8.508 -13.695 1 97.88 141 PRO B N 1
ATOM 2279 C CA . PRO B 1 141 ? -11.594 -8.68 -13.531 1 97.88 141 PRO B CA 1
ATOM 2280 C C . PRO B 1 141 ? -11.039 -9.82 -14.375 1 97.88 141 PRO B C 1
ATOM 2282 O O . PRO B 1 141 ? -11.742 -10.805 -14.633 1 97.88 141 PRO B O 1
ATOM 2285 N N . ASP B 1 142 ? -9.766 -9.656 -14.789 1 98.69 142 ASP B N 1
ATOM 2286 C CA . ASP B 1 142 ? -9 -10.773 -15.336 1 98.69 142 ASP B CA 1
ATOM 2287 C C . ASP B 1 142 ? -8.734 -11.828 -14.266 1 98.69 142 ASP B C 1
ATOM 2289 O O . ASP B 1 142 ? -8.82 -11.547 -13.07 1 98.69 142 ASP B O 1
ATOM 2293 N N . LYS B 1 143 ? -8.469 -13.07 -14.75 1 98.69 143 LYS B N 1
ATOM 2294 C CA . LYS B 1 143 ? -8.305 -14.148 -13.781 1 98.69 143 LYS B CA 1
ATOM 2295 C C . LYS B 1 143 ? -7.156 -15.07 -14.18 1 98.69 143 LYS B C 1
ATOM 2297 O O . LYS B 1 143 ? -6.688 -15.031 -15.32 1 98.69 143 LYS B O 1
ATOM 2302 N N . ILE B 1 144 ? -6.715 -15.805 -13.203 1 98.75 144 ILE B N 1
ATOM 2303 C CA . ILE B 1 144 ? -5.879 -16.969 -13.445 1 98.75 144 ILE B CA 1
ATOM 2304 C C . ILE B 1 144 ? -6.742 -18.125 -13.953 1 98.75 144 ILE B C 1
ATOM 2306 O O . ILE B 1 144 ? -7.594 -18.641 -13.227 1 98.75 144 ILE B O 1
ATOM 2310 N N . VAL B 1 145 ? -6.508 -18.453 -15.156 1 98.81 145 VAL B N 1
ATOM 2311 C CA . VAL B 1 145 ? -7.25 -19.578 -15.727 1 98.81 145 VAL B CA 1
ATOM 2312 C C . VAL B 1 145 ? -6.742 -20.891 -15.133 1 98.81 145 VAL B C 1
ATOM 2314 O O . VAL B 1 145 ? -7.535 -21.719 -14.68 1 98.81 145 VAL B O 1
ATOM 2317 N N . LYS B 1 146 ? -5.43 -21 -15.086 1 98.62 146 LYS B N 1
ATOM 2318 C CA . LYS B 1 146 ? -4.77 -22.188 -14.547 1 98.62 146 LYS B CA 1
ATOM 2319 C C . LYS B 1 146 ? -3.375 -21.844 -14.023 1 98.62 146 LYS B C 1
ATOM 2321 O O . LYS B 1 146 ? -2.629 -21.109 -14.664 1 98.62 146 LYS B O 1
ATOM 2326 N N . ALA B 1 147 ? -3.076 -22.422 -12.844 1 98.69 147 ALA B N 1
ATOM 2327 C CA . ALA B 1 147 ? -1.73 -22.328 -12.289 1 98.69 147 ALA B CA 1
ATOM 2328 C C . ALA B 1 147 ? -1.058 -23.703 -12.242 1 98.69 147 ALA B C 1
ATOM 2330 O O . ALA B 1 147 ? -1.65 -24.672 -11.766 1 98.69 147 ALA B O 1
ATOM 2331 N N . THR B 1 148 ? 0.19 -23.719 -12.711 1 98.25 148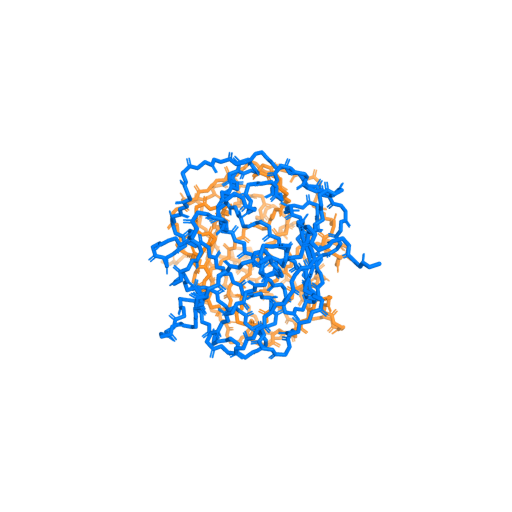 THR B N 1
ATOM 2332 C CA . THR B 1 148 ? 0.896 -25 -12.75 1 98.25 148 THR B CA 1
ATOM 2333 C C . THR B 1 148 ? 2.383 -24.797 -12.469 1 98.25 148 THR B C 1
ATOM 2335 O O . THR B 1 148 ? 2.963 -23.781 -12.844 1 98.25 148 THR B O 1
ATOM 2338 N N . MET B 1 149 ? 2.928 -25.812 -11.828 1 98.12 149 MET B N 1
ATOM 2339 C CA . MET B 1 149 ? 4.387 -25.828 -11.734 1 98.12 149 MET B CA 1
ATOM 2340 C C . MET B 1 149 ? 5.012 -26.344 -13.023 1 98.12 149 MET B C 1
ATOM 2342 O O . MET B 1 149 ? 4.566 -27.344 -13.578 1 98.12 149 MET B O 1
ATOM 2346 N N . ALA B 1 150 ? 6.062 -25.672 -13.461 1 96.75 150 ALA B N 1
ATOM 2347 C CA . ALA B 1 150 ? 6.727 -26.094 -14.688 1 96.75 150 ALA B CA 1
ATOM 2348 C C . ALA B 1 150 ? 7.215 -27.531 -14.586 1 96.75 150 ALA B C 1
ATOM 2350 O O . ALA B 1 150 ? 7.172 -28.281 -15.562 1 96.75 150 ALA B O 1
ATOM 2351 N N . ALA B 1 151 ? 7.66 -27.875 -13.445 1 93.5 151 ALA B N 1
ATOM 2352 C CA . ALA B 1 151 ? 8.18 -29.234 -13.227 1 93.5 151 ALA B CA 1
ATOM 2353 C C . ALA B 1 151 ? 7.086 -30.281 -13.422 1 93.5 151 ALA B C 1
ATOM 2355 O O . ALA B 1 151 ? 7.371 -31.422 -13.781 1 93.5 151 ALA B O 1
ATOM 2356 N N . ASP B 1 152 ? 5.887 -29.906 -13.18 1 89.19 152 ASP B N 1
ATOM 2357 C CA . ASP B 1 152 ? 4.777 -30.844 -13.273 1 89.19 152 ASP B CA 1
ATOM 2358 C C . ASP B 1 152 ? 4.188 -30.859 -14.688 1 89.19 152 ASP B C 1
ATOM 2360 O O . ASP B 1 152 ? 3.502 -31.812 -15.07 1 89.19 152 ASP B O 1
ATOM 2364 N N . ALA B 1 153 ? 4.301 -29.734 -15.383 1 74.31 153 ALA B N 1
ATOM 2365 C CA . ALA B 1 153 ? 3.781 -29.656 -16.75 1 74.31 153 ALA B CA 1
ATOM 2366 C C . ALA B 1 153 ? 4.645 -30.453 -17.703 1 74.31 153 ALA B C 1
ATOM 2368 O O . ALA B 1 153 ? 4.141 -31.016 -18.688 1 74.31 153 ALA B O 1
ATOM 2369 N N . ALA B 1 154 ? 5.926 -30.453 -17.578 1 62.22 154 ALA B N 1
ATOM 2370 C CA . ALA B 1 154 ? 6.82 -31.234 -18.438 1 62.22 154 ALA B CA 1
ATOM 2371 C C . ALA B 1 154 ? 6.68 -32.719 -18.156 1 62.22 154 ALA B C 1
ATOM 2373 O O . ALA B 1 154 ? 7 -33.562 -19.016 1 62.22 154 ALA B O 1
ATOM 2374 N N . ALA B 1 155 ? 5.883 -33.125 -17.125 1 47.59 155 ALA B N 1
ATOM 2375 C CA . ALA B 1 155 ? 5.809 -34.562 -16.922 1 47.59 155 ALA B CA 1
ATOM 2376 C C . ALA B 1 155 ? 4.637 -35.188 -17.703 1 47.59 155 ALA B C 1
ATOM 2378 O O . ALA B 1 155 ? 3.564 -34.562 -17.781 1 47.59 155 ALA B O 1
#

Radius of gyration: 20.5 Å; Cα contacts (8 Å, |Δi|>4): 807; chains: 2; bounding box: 38×69×41 Å

Nearest PDB structures (foldseek):
  5ex2-assembly2_B  TM=9.322E-01  e=1.250E-18  Hirschia baltica ATCC 49814
  7abi-assembly1_t  TM=9.477E-01  e=1.068E-16  Homo sapiens
  2a2n-assembly2_B  TM=9.341E-01  e=2.423E-16  Homo sapiens
  7dvq-assembly1_9  TM=9.032E-01  e=3.650E-16  Homo sapiens
  4dgc-assembly4_D  TM=8.758E-01  e=3.178E-12  Macaca mulatta

Sequence (310 aa):
MADNDNILILETTQGDVKIEMRPDLAPNHVARIKELVREGFYDGIVFHRVIEGFMAQTGCPQGTGTGGSGKKLKAEFNKEPHVRGTTSMARAASPDSGDSQFFICFDDARFLDNQYTVWGKVIEGMENVDKIKRGEPVQNPDKIVKATMAADAAAMADNDNILILETTQGDVKIEMRPDLAPNHVARIKELVREGFYDGIVFHRVIEGFMAQTGCPQGTGTGGSGKKLKAEFNKEPHVRGTTSMARAASPDSGDSQFFICFDDARFLDNQYTVWGKVIEGMENVDKIKRGEPVQNPDKIVKATMAADAAA

InterPro domains:
  IPR002130 Cyclophilin-type peptidyl-prolyl cis-trans isomerase domain [PF00160] (9-147)
  IPR002130 Cyclophilin-type peptidyl-prolyl cis-trans isomerase domain [PR00153] (47-59)
  IPR002130 Cyclophilin-type peptidyl-prolyl cis-trans isomerase domain [PR00153] (101-113)
  IPR002130 Cyclophilin-type peptidyl-prolyl cis-trans isomerase domain [PR00153] (114-129)
  IPR002130 Cyclophilin-type peptidyl-prolyl cis-trans isomerase domain [PS50072] (6-155)
  IPR024936 Cyclophilin-type peptidyl-prolyl cis-trans isomerase [PIRSF001467] (11-151)
  IPR029000 Cyclophilin-like domain superfamily [G3DSA:2.40.100.10] (2-154)
  IPR029000 Cyclophilin-like domain superfamily [SSF50891] (8-150)
  IPR044666 Cyclophilin-type peptidyl-prolyl cis-trans isomerase, cyclophilin A-like [PTHR45625] (7-143)

Organism: Rhodopseudomonas palustris (strain HaA2) (NCBI:txid316058)

Secondary structure (DSSP, 8-state):
---GGGEEEEEETTEEEEEEE-TTT-HHHHHHHHHHHHTTTTTT-B--EEETTTEEEE--TTSSSS---S--B----------TTEEEE---SSGGGB-S-EEEESS--GGGTTTS-EEEEEEE-HHHHTTSPPBTTPSS--BEEEEEEHHHH--/---GGGEEEEEETTEEEEEEE-TTT-HHHHHHHHHHHHTTTTTT-B--EEETTTEEEE--TTSSSS---S--B----------TTEEEE---SSGGGB-S-EEEESS--GGGTTTS-EEEEEEE-HHHHTTSPPBTTPSS--BEEEEEEHHHH--

Solvent-accessible surface area (backbone atoms only — not comparable to full-atom values): 15453 Å² total; per-residue (Å²): 123,81,70,38,80,40,27,40,34,36,34,33,78,64,42,53,32,32,27,41,50,31,51,89,55,15,47,68,60,38,52,49,50,51,53,37,34,76,69,49,62,50,43,63,24,26,35,33,37,18,42,62,74,40,32,41,27,31,37,13,79,75,42,72,71,83,50,51,76,80,54,71,33,73,64,38,58,35,85,63,67,34,30,61,33,25,25,32,48,39,63,58,52,51,65,56,41,21,55,47,27,32,30,37,25,63,24,59,42,54,86,45,45,61,50,37,29,44,32,32,30,53,76,41,39,62,73,26,61,70,60,53,55,64,26,68,66,28,76,87,48,41,28,28,62,40,47,42,46,45,53,61,65,78,97,124,81,69,39,80,38,27,38,36,36,35,32,78,64,42,52,33,32,29,41,51,30,52,91,55,15,48,69,60,38,53,49,51,52,53,37,32,77,69,49,63,49,42,63,24,26,36,32,36,18,44,62,72,40,34,39,29,32,38,13,78,75,43,73,73,83,49,52,76,80,55,70,32,74,64,36,57,35,84,64,68,35,30,60,34,26,25,31,46,38,62,58,53,50,64,57,42,20,55,48,27,32,31,37,26,63,23,58,42,54,88,47,45,59,50,37,28,43,32,33,31,54,76,42,39,62,73,26,62,70,61,52,54,62,26,66,67,29,74,86,46,41,31,28,63,40,46,42,47,45,52,62,65,78,98

Foldseek 3Di:
DLPLQQWKWFQKPLGIWIKGWDCVQPVVVSVQQQVCQVVFNQAFWFQFAAAPQFKTKIFASVSQPPHAPPDWAAFRADQDFQAAFWKWFDADPDNGGTGGMIIGTRGGDRVCHRPTGTTIGTPDDSVSRVPWAHDNGGDPGMGGNHMDRSVVVVD/DLPLQQWKWFQKPLGIWIKGWDCVQPVVVSVQQQVCQVVFNQAWWFQFAAAPQFKTKIFASVSQPPHAPPDWAAFRADQDFQAAFWKWFDADPDNGGTGGMIIGTRGGDRVCHRPTGTTIGTPDDSVSRVPWAHDNGGDPGMGGNHMDRSVVVVD

pLDDT: mean 94.66, std 8.89, range [37.47, 98.94]